Protein AF-0000000087414387 (afdb_homodimer)

Radius of gyration: 24.34 Å; Cα contacts (8 Å, |Δi|>4): 262; chains: 2; bounding box: 43×88×61 Å

Structure (mmCIF, N/CA/C/O backbone):
data_AF-0000000087414387-model_v1
#
loop_
_entity.id
_entity.type
_entity.pdbx_description
1 polymer 'Co-chaperone DjlA N-terminal domain-containing protein'
#
loop_
_atom_site.group_PDB
_atom_site.id
_atom_site.type_symbol
_atom_site.label_atom_id
_atom_site.label_alt_id
_atom_site.label_comp_id
_atom_site.label_asym_id
_atom_site.label_entity_id
_atom_site.label_seq_id
_atom_site.pdbx_PDB_ins_code
_atom_site.Cartn_x
_atom_site.Cartn_y
_atom_site.Cartn_z
_atom_site.occupancy
_atom_site.B_iso_or_equiv
_atom_site.auth_seq_id
_atom_site.auth_comp_id
_atom_site.auth_asym_id
_atom_site.auth_atom_id
_atom_site.pdbx_PDB_model_num
ATOM 1 N N . MET A 1 1 ? 9.375 21.469 35.656 1 28.53 1 MET A N 1
ATOM 2 C CA . MET A 1 1 ? 9.844 21.938 34.344 1 28.53 1 MET A CA 1
ATOM 3 C C . MET A 1 1 ? 9.18 21.156 33.219 1 28.53 1 MET A C 1
ATOM 5 O O . MET A 1 1 ? 9.242 19.938 33.188 1 28.53 1 MET A O 1
ATOM 9 N N . LYS A 1 2 ? 7.984 21.438 32.75 1 40.75 2 LYS A N 1
ATOM 10 C CA . LYS A 1 2 ? 7.191 20.766 31.719 1 40.75 2 LYS A CA 1
ATOM 11 C C . LYS A 1 2 ? 8.078 20.25 30.594 1 40.75 2 LYS A C 1
ATOM 13 O O . LYS A 1 2 ? 8.797 21.016 29.953 1 40.75 2 LYS A O 1
ATOM 18 N N . GLU A 1 3 ? 8.828 19.344 30.672 1 41.28 3 GLU A N 1
ATOM 19 C CA . GLU A 1 3 ? 9.844 18.875 29.734 1 41.28 3 GLU A CA 1
ATOM 20 C C . GLU A 1 3 ? 9.344 18.938 28.297 1 41.28 3 GLU A C 1
ATOM 22 O O . GLU A 1 3 ? 8.461 18.172 27.906 1 41.28 3 GLU A O 1
ATOM 27 N N . GLY A 1 4 ? 8.969 20.094 27.844 1 47.16 4 GLY A N 1
ATOM 28 C CA . GLY A 1 4 ? 8.523 20.469 26.516 1 47.16 4 GLY A CA 1
ATOM 29 C C . GLY A 1 4 ? 9.172 19.641 25.406 1 47.16 4 GLY A C 1
ATOM 30 O O . GLY A 1 4 ? 10.383 19.422 25.422 1 47.16 4 GLY A O 1
ATOM 31 N N . THR A 1 5 ? 8.641 18.484 25.109 1 57.38 5 THR A N 1
ATOM 32 C CA . THR A 1 5 ? 9.141 17.641 24.031 1 57.38 5 THR A CA 1
ATOM 33 C C . THR A 1 5 ? 9.594 18.484 22.844 1 57.38 5 THR A C 1
ATOM 35 O O . THR A 1 5 ? 8.797 19.203 22.25 1 57.38 5 THR A O 1
ATOM 38 N N . ASP A 1 6 ? 10.836 18.922 22.922 1 64.5 6 ASP A N 1
ATOM 39 C CA . ASP A 1 6 ? 11.469 19.734 21.906 1 64.5 6 ASP A CA 1
ATOM 40 C C . ASP A 1 6 ? 11.492 19.016 20.547 1 64.5 6 ASP A C 1
ATOM 42 O O . ASP A 1 6 ? 11.672 17.797 20.5 1 64.5 6 ASP A O 1
ATOM 46 N N . ALA A 1 7 ? 11.055 19.781 19.531 1 69.69 7 ALA A N 1
ATOM 47 C CA . ALA A 1 7 ? 10.977 19.297 18.141 1 69.69 7 ALA A CA 1
ATOM 48 C C . ALA A 1 7 ? 12.266 18.594 17.734 1 69.69 7 ALA A C 1
ATOM 50 O O . ALA A 1 7 ? 12.234 17.609 17 1 69.69 7 ALA A O 1
ATOM 51 N N . ALA A 1 8 ? 13.391 19.094 18.297 1 69.12 8 ALA A N 1
ATOM 52 C CA . ALA A 1 8 ? 14.688 18.516 17.938 1 69.12 8 ALA A CA 1
ATOM 53 C C . ALA A 1 8 ? 14.82 17.094 18.484 1 69.12 8 ALA A C 1
ATOM 55 O O . ALA A 1 8 ? 15.344 16.219 17.797 1 69.12 8 ALA A O 1
ATOM 56 N N . SER A 1 9 ? 14.305 16.938 19.672 1 72.25 9 SER A N 1
ATOM 57 C CA . SER A 1 9 ? 14.531 15.664 20.359 1 72.25 9 SER A CA 1
ATOM 58 C C . SER A 1 9 ? 13.453 14.648 20.016 1 72.25 9 SER A C 1
ATOM 60 O O . SER A 1 9 ? 13.664 13.438 20.125 1 72.25 9 SER A O 1
ATOM 62 N N . HIS A 1 10 ? 12.336 15.219 19.547 1 76.75 10 HIS A N 1
ATOM 63 C CA . HIS A 1 10 ? 11.242 14.289 19.312 1 76.75 10 HIS A CA 1
ATOM 64 C C . HIS A 1 10 ? 10.445 14.672 18.078 1 76.75 10 HIS A C 1
ATOM 66 O O . HIS A 1 10 ? 9.242 14.953 18.156 1 76.75 10 HIS A O 1
ATOM 72 N N . PRO A 1 11 ? 11.078 14.703 16.938 1 79.81 11 PRO A N 1
ATOM 73 C CA . PRO A 1 11 ? 10.375 15.094 15.711 1 79.81 11 PRO A CA 1
ATOM 74 C C . PRO A 1 11 ? 9.148 14.227 15.438 1 79.81 11 PRO A C 1
ATOM 76 O O . PRO A 1 11 ? 8.156 14.711 14.883 1 79.81 11 PRO A O 1
ATOM 79 N N . LYS A 1 12 ? 9.18 13.055 15.898 1 78.62 12 LYS A N 1
ATOM 80 C CA . LYS A 1 12 ? 8.062 12.141 15.68 1 78.62 12 LYS A CA 1
ATOM 81 C C . LYS A 1 12 ? 6.82 12.594 16.438 1 78.62 12 LYS A C 1
ATOM 83 O O . LYS A 1 12 ? 5.695 12.43 15.969 1 78.62 12 LYS A O 1
ATOM 88 N N . LEU A 1 13 ? 7.086 13.156 17.594 1 79.62 13 LEU A N 1
ATOM 89 C CA . LEU A 1 13 ? 5.965 13.664 18.375 1 79.62 13 LEU A CA 1
ATOM 90 C C . LEU A 1 13 ? 5.285 14.836 17.672 1 79.62 13 LEU A C 1
ATOM 92 O O . LEU A 1 13 ? 4.059 14.938 17.672 1 79.62 13 LEU A O 1
ATOM 96 N N . TYR A 1 14 ? 6.098 15.742 17.109 1 83.5 14 TYR A N 1
ATOM 97 C CA . TYR A 1 14 ? 5.547 16.875 16.375 1 83.5 14 TYR A CA 1
ATOM 98 C C . TYR A 1 14 ? 4.762 16.406 15.156 1 83.5 14 TYR A C 1
ATOM 100 O O . TYR A 1 14 ? 3.717 16.969 14.828 1 83.5 14 TYR A O 1
ATOM 108 N N . GLU A 1 15 ? 5.27 15.375 14.539 1 84.81 15 GLU A N 1
ATOM 109 C CA . GLU A 1 15 ? 4.543 14.812 13.406 1 84.81 15 GLU A CA 1
ATOM 110 C C . GLU A 1 15 ? 3.156 14.336 13.812 1 84.81 15 GLU A C 1
ATOM 112 O O . GLU A 1 15 ? 2.168 14.609 13.133 1 84.81 15 GLU A O 1
ATOM 117 N N . ILE A 1 16 ? 3.092 13.734 14.898 1 81.81 16 ILE A N 1
ATOM 118 C CA . ILE A 1 16 ? 1.827 13.195 15.391 1 81.81 16 ILE A CA 1
ATOM 119 C C . ILE A 1 16 ? 0.868 14.344 15.695 1 81.81 16 ILE A C 1
ATOM 121 O O . ILE A 1 16 ? -0.315 14.281 15.352 1 81.81 16 ILE A O 1
ATOM 125 N N . ARG A 1 17 ? 1.386 15.305 16.328 1 84.94 17 ARG A N 1
ATOM 126 C CA . ARG A 1 17 ? 0.562 16.453 16.656 1 84.94 17 ARG A CA 1
ATOM 127 C C . ARG A 1 17 ? -0.012 17.094 15.398 1 84.94 17 ARG A C 1
ATOM 129 O O . ARG A 1 17 ? -1.172 17.516 15.383 1 84.94 17 ARG A O 1
ATOM 136 N N . LEU A 1 18 ? 0.776 17.141 14.422 1 89.12 18 LEU A N 1
ATOM 137 C CA . LEU A 1 18 ? 0.324 17.734 13.172 1 89.12 18 LEU A CA 1
ATOM 138 C C . LEU A 1 18 ? -0.752 16.859 12.516 1 89.12 18 LEU A C 1
ATOM 140 O O . LEU A 1 18 ? -1.729 17.391 11.977 1 89.12 18 LEU A O 1
ATOM 144 N N . LEU A 1 19 ? -0.589 15.602 12.586 1 86.44 19 LEU A N 1
ATOM 145 C CA . LEU A 1 19 ? -1.604 14.695 12.055 1 86.44 19 LEU A CA 1
ATOM 146 C C . LEU A 1 19 ? -2.922 14.859 12.805 1 86.44 19 LEU A C 1
ATOM 148 O O . LEU A 1 19 ? -3.996 14.812 12.203 1 86.44 19 LEU A O 1
ATOM 152 N N . ILE A 1 20 ? -2.842 15.023 14.031 1 82.81 20 ILE A N 1
ATOM 153 C CA . ILE A 1 20 ? -4.031 15.219 14.852 1 82.81 20 ILE A CA 1
ATOM 154 C C . ILE A 1 20 ? -4.73 16.516 14.445 1 82.81 20 ILE A C 1
ATOM 156 O O . ILE A 1 20 ? -5.961 16.562 14.391 1 82.81 20 ILE A O 1
ATOM 160 N N . CYS A 1 21 ? -3.926 17.547 14.234 1 87.5 21 CYS A N 1
ATOM 161 C CA . CYS A 1 21 ? -4.496 18.812 13.766 1 87.5 21 CYS A CA 1
ATOM 162 C C . CYS A 1 21 ? -5.32 18.609 12.5 1 87.5 21 CYS A C 1
ATOM 164 O O . CYS A 1 21 ? -6.41 19.156 12.367 1 87.5 21 CYS A O 1
ATOM 166 N N . VAL A 1 22 ? -4.828 17.797 11.641 1 89.38 22 VAL A N 1
ATOM 167 C CA . VAL A 1 22 ? -5.527 17.531 10.391 1 89.38 22 VAL A CA 1
ATOM 168 C C . VAL A 1 22 ? -6.809 16.75 10.672 1 89.38 22 VAL A C 1
ATOM 170 O O . VAL A 1 22 ? -7.867 17.078 10.125 1 89.38 22 VAL A O 1
ATOM 173 N N . ALA A 1 23 ? -6.707 15.773 11.523 1 84.56 23 ALA A N 1
ATOM 174 C CA . ALA A 1 23 ? -7.84 14.906 11.828 1 84.56 23 ALA A CA 1
ATOM 175 C C . ALA A 1 23 ? -8.977 15.695 12.469 1 84.56 23 ALA A C 1
ATOM 177 O O . ALA A 1 23 ? -10.148 15.359 12.297 1 84.56 23 ALA A O 1
ATOM 178 N N . GLN A 1 24 ? -8.602 16.75 13.109 1 85.12 24 GLN A N 1
ATOM 179 C CA . GLN A 1 24 ? -9.594 17.516 13.852 1 85.12 24 GLN A CA 1
ATOM 180 C C . GLN A 1 24 ? -10.109 18.703 13.023 1 85.12 24 GLN A C 1
ATOM 182 O O . GLN A 1 24 ? -10.953 19.469 13.492 1 85.12 24 GLN A O 1
ATOM 187 N N . ALA A 1 25 ? -9.578 18.859 11.891 1 87.94 25 ALA A N 1
ATOM 188 C CA . ALA A 1 25 ? -9.844 20.062 11.102 1 87.94 25 ALA A CA 1
ATOM 189 C C . ALA A 1 25 ? -11.336 20.203 10.805 1 87.94 25 ALA A C 1
ATOM 191 O O . ALA A 1 25 ? -11.852 21.312 10.688 1 87.94 25 ALA A O 1
ATOM 192 N N . ASP A 1 26 ? -12.047 19.094 10.531 1 85.69 26 ASP A N 1
ATOM 193 C CA . ASP A 1 26 ? -13.461 19.156 10.18 1 85.69 26 ASP A CA 1
ATOM 194 C C . ASP A 1 26 ? -14.344 18.844 11.383 1 85.69 26 ASP A C 1
ATOM 196 O O . ASP A 1 26 ? -15.562 18.75 11.258 1 85.69 26 ASP A O 1
ATOM 200 N N . GLY A 1 27 ? -13.805 18.609 12.461 1 79 27 GLY A N 1
ATOM 201 C CA . GLY A 1 27 ? -14.617 18.375 13.648 1 79 27 GLY A CA 1
ATOM 202 C C . GLY A 1 27 ? -13.898 17.594 14.727 1 79 27 GLY A C 1
ATOM 203 O O . GLY A 1 27 ? -12.688 17.344 14.625 1 79 27 GLY A O 1
ATOM 204 N N . TYR A 1 28 ? -14.641 17.359 15.734 1 73.88 28 TYR A N 1
ATOM 205 C CA . TYR A 1 28 ? -14.109 16.719 16.922 1 73.88 28 TYR A CA 1
ATOM 206 C C . TYR A 1 28 ? -13.891 15.234 16.688 1 73.88 28 TYR A C 1
ATOM 208 O O . TYR A 1 28 ? -14.641 14.602 15.953 1 73.88 28 TYR A O 1
ATOM 216 N N . LEU A 1 29 ? -12.703 14.797 17.141 1 74.81 29 LEU A N 1
ATOM 217 C CA . LEU A 1 29 ? -12.398 13.367 17.141 1 74.81 29 LEU A CA 1
ATOM 218 C C . LEU A 1 29 ? -12.898 12.711 18.422 1 74.81 29 LEU A C 1
ATOM 220 O O . LEU A 1 29 ? -12.586 13.172 19.516 1 74.81 29 LEU A O 1
ATOM 224 N N . ASP A 1 30 ? -13.773 11.836 18.25 1 73.44 30 ASP A N 1
ATOM 225 C CA . ASP A 1 30 ? -14.141 11.078 19.438 1 73.44 30 ASP A CA 1
ATOM 226 C C . ASP A 1 30 ? -13.172 9.922 19.672 1 73.44 30 ASP A C 1
ATOM 228 O O . ASP A 1 30 ? -12.234 9.727 18.906 1 73.44 30 ASP A O 1
ATOM 232 N N . ASP A 1 31 ? -13.289 9.289 20.812 1 71.06 31 ASP A N 1
ATOM 233 C CA . ASP A 1 31 ? -12.375 8.234 21.219 1 71.06 31 ASP A CA 1
ATOM 234 C C . ASP A 1 31 ? -12.312 7.125 20.172 1 71.06 31 ASP A C 1
ATOM 236 O O . ASP A 1 31 ? -11.242 6.574 19.906 1 71.06 31 ASP A O 1
ATOM 240 N N . GLU A 1 32 ? -13.453 6.852 19.656 1 71.69 32 GLU A N 1
ATOM 241 C CA . GLU A 1 32 ? -13.516 5.789 18.672 1 71.69 32 GLU A CA 1
ATOM 242 C C . GLU A 1 32 ? -12.742 6.172 17.406 1 71.69 32 GLU A C 1
ATOM 244 O O . GLU A 1 32 ? -12.031 5.348 16.828 1 71.69 32 GLU A O 1
ATOM 249 N N . GLU A 1 33 ? -12.953 7.375 16.984 1 71.81 33 GLU A N 1
ATOM 250 C CA . GLU A 1 33 ? -12.25 7.867 15.797 1 71.81 33 GLU A CA 1
ATOM 251 C C . GLU A 1 33 ? -10.75 7.934 16.047 1 71.81 33 GLU A C 1
ATOM 253 O O . GLU A 1 33 ? -9.953 7.617 15.148 1 71.81 33 GLU A O 1
ATOM 258 N N . MET A 1 34 ? -10.438 8.297 17.281 1 70.5 34 MET A N 1
ATOM 259 C CA . MET A 1 34 ? -9.023 8.344 17.641 1 70.5 34 MET A CA 1
ATOM 260 C C . MET A 1 34 ? -8.383 6.961 17.5 1 70.5 34 MET A C 1
ATOM 262 O O . MET A 1 34 ? -7.273 6.836 16.984 1 70.5 34 MET A O 1
ATOM 266 N N . GLU A 1 35 ? -9.078 6.047 18 1 70.69 35 GLU A N 1
ATOM 267 C CA . GLU A 1 35 ? -8.578 4.68 17.906 1 70.69 35 GLU A CA 1
ATOM 268 C C . GLU A 1 35 ? -8.406 4.246 16.453 1 70.69 35 GLU A C 1
ATOM 270 O O . GLU A 1 35 ? -7.438 3.561 16.109 1 70.69 35 GLU A O 1
ATOM 275 N N . ARG A 1 36 ? -9.367 4.652 15.703 1 70.44 36 ARG A N 1
ATOM 276 C CA . ARG A 1 36 ? -9.305 4.336 14.281 1 70.44 36 ARG A CA 1
ATOM 277 C C . ARG A 1 36 ? -8.078 4.973 13.633 1 70.44 36 ARG A C 1
ATOM 279 O O . ARG A 1 36 ? -7.395 4.336 12.836 1 70.44 36 ARG A O 1
ATOM 286 N N . ILE A 1 37 ? -7.902 6.156 13.891 1 67.38 37 ILE A N 1
ATOM 287 C CA . ILE A 1 37 ? -6.762 6.887 13.352 1 67.38 37 ILE A CA 1
ATOM 288 C C . ILE A 1 37 ? -5.461 6.223 13.797 1 67.38 37 ILE A C 1
ATOM 290 O O . ILE A 1 37 ? -4.543 6.043 13 1 67.38 37 ILE A O 1
ATOM 294 N N . PHE A 1 38 ? -5.48 5.848 15.047 1 66.81 38 PHE A N 1
ATOM 295 C CA . PHE A 1 38 ? -4.281 5.203 15.57 1 66.81 38 PHE A CA 1
ATOM 296 C C . PHE A 1 38 ? -4.016 3.885 14.859 1 66.81 38 PHE A C 1
ATOM 298 O O . PHE A 1 38 ? -2.867 3.547 14.57 1 66.81 38 PHE A O 1
ATOM 305 N N . ARG A 1 39 ? -5.055 3.223 14.578 1 65.75 39 ARG A N 1
ATOM 306 C CA . ARG A 1 39 ? -4.93 1.935 13.906 1 65.75 39 ARG A CA 1
ATOM 307 C C . ARG A 1 39 ? -4.477 2.115 12.461 1 65.75 39 ARG A C 1
ATOM 309 O O . ARG A 1 39 ? -3.711 1.302 11.938 1 65.75 39 ARG A O 1
ATOM 316 N N . GLN A 1 40 ? -5.152 2.955 11.906 1 60.16 40 GLN A N 1
ATOM 317 C CA . GLN A 1 40 ? -4.941 3.152 10.477 1 60.16 40 GLN A CA 1
ATOM 318 C C . GLN A 1 40 ? -3.561 3.746 10.203 1 60.16 40 GLN A C 1
ATOM 320 O O . GLN A 1 40 ? -2.963 3.486 9.156 1 60.16 40 GLN A O 1
ATOM 325 N N . VAL A 1 41 ? -3.346 4.672 10.938 1 55.34 41 VAL A N 1
ATOM 326 C CA . VAL A 1 41 ? -2.002 5.215 10.766 1 55.34 41 VAL A CA 1
ATOM 327 C C . VAL A 1 41 ? -0.966 4.145 11.094 1 55.34 41 VAL A C 1
ATOM 329 O O . VAL A 1 41 ? -0.822 3.746 12.258 1 55.34 41 VAL A O 1
ATOM 332 N N . ASN A 1 42 ? -1.221 2.963 10.664 1 52.62 42 ASN A N 1
ATOM 333 C CA . ASN A 1 42 ? -0.09 2.064 10.875 1 52.62 42 ASN A CA 1
ATOM 334 C C . ASN A 1 42 ? 1.197 2.836 11.141 1 52.62 42 ASN A C 1
ATOM 336 O O . ASN A 1 42 ? 2.236 2.549 10.547 1 52.62 42 ASN A O 1
ATOM 340 N N . LEU A 1 43 ? 1.125 3.963 11.469 1 47.28 43 LEU A N 1
ATOM 341 C CA . LEU A 1 43 ? 2.357 4.656 11.82 1 47.28 43 LEU A CA 1
ATOM 342 C C . LEU A 1 43 ? 3.178 3.836 12.812 1 47.28 43 LEU A C 1
ATOM 344 O O . LEU A 1 43 ? 2.656 3.389 13.836 1 47.28 43 LEU A O 1
ATOM 348 N N . ASP A 1 44 ? 3.881 2.945 12.227 1 45.28 44 ASP A N 1
ATOM 349 C CA . ASP A 1 44 ? 4.766 2.129 13.055 1 45.28 44 ASP A CA 1
ATOM 350 C C . ASP A 1 44 ? 4.672 2.531 14.523 1 45.28 44 ASP A C 1
ATOM 352 O O . ASP A 1 44 ? 4.77 1.682 15.406 1 45.28 44 ASP A O 1
ATOM 356 N N . ILE A 1 45 ? 5.133 3.756 14.891 1 42.38 45 ILE A N 1
ATOM 357 C CA . ILE A 1 45 ? 5.711 3.99 16.203 1 42.38 45 ILE A CA 1
ATOM 358 C C . ILE A 1 45 ? 4.664 4.613 17.125 1 42.38 45 ILE A C 1
ATOM 360 O O . ILE A 1 45 ? 4.672 5.824 17.359 1 42.38 45 ILE A O 1
ATOM 364 N N . PHE A 1 46 ? 3.256 4.52 16.797 1 50.66 46 PHE A N 1
ATOM 365 C CA . PHE A 1 46 ? 2.688 5.211 17.938 1 50.66 46 PHE A CA 1
ATOM 366 C C . PHE A 1 46 ? 2.779 4.348 19.188 1 50.66 46 PHE A C 1
ATOM 368 O O . PHE A 1 46 ? 2.189 3.266 19.25 1 50.66 46 PHE A O 1
ATOM 375 N N . THR A 1 47 ? 3.732 4.551 19.828 1 57.59 47 THR A N 1
ATOM 376 C CA . THR A 1 47 ? 3.926 4.02 21.172 1 57.59 47 THR A CA 1
ATOM 377 C C . THR A 1 47 ? 2.904 4.613 22.141 1 57.59 47 THR A C 1
ATOM 379 O O . THR A 1 47 ? 2.146 5.512 21.781 1 57.59 47 THR A O 1
ATOM 382 N N . VAL A 1 48 ? 2.701 3.965 23.266 1 59.88 48 VAL A N 1
ATOM 383 C CA . VAL A 1 48 ? 1.92 4.441 24.406 1 59.88 48 VAL A CA 1
ATOM 384 C C . VAL A 1 48 ? 2.129 5.941 24.578 1 59.88 48 VAL A C 1
ATOM 386 O O . VAL A 1 48 ? 1.179 6.68 24.844 1 59.88 48 VAL A O 1
ATOM 389 N N . ARG A 1 49 ? 3.264 6.332 24.422 1 62.12 49 ARG A N 1
ATOM 390 C CA . ARG A 1 49 ? 3.602 7.742 24.594 1 62.12 49 ARG A CA 1
ATOM 391 C C . ARG A 1 49 ? 2.875 8.617 23.578 1 62.12 49 ARG A C 1
ATOM 393 O O . ARG A 1 49 ? 2.408 9.703 23.922 1 62.12 49 ARG A O 1
ATOM 400 N N . GLU A 1 50 ? 2.57 8.07 22.469 1 63.47 50 GLU A N 1
ATOM 401 C CA . GLU A 1 50 ? 1.945 8.867 21.422 1 63.47 50 GLU A CA 1
ATOM 402 C C . GLU A 1 50 ? 0.457 9.07 21.703 1 63.47 50 GLU A C 1
ATOM 404 O O . GLU A 1 50 ? -0.09 10.141 21.422 1 63.47 50 GLU A O 1
ATOM 409 N N . ARG A 1 51 ? 0.031 8.047 22.359 1 66 51 ARG A N 1
ATOM 410 C CA . ARG A 1 51 ? -1.369 8.164 22.75 1 66 51 ARG A CA 1
ATOM 411 C C . ARG A 1 51 ? -1.558 9.258 23.797 1 66 51 ARG A C 1
ATOM 413 O O . ARG A 1 51 ? -2.541 10 23.75 1 66 51 ARG A O 1
ATOM 420 N N . GLN A 1 52 ? -0.686 9.281 24.766 1 69.62 52 GLN A N 1
ATOM 421 C CA . GLN A 1 52 ? -0.764 10.289 25.812 1 69.62 52 GLN A CA 1
ATOM 422 C C . GLN A 1 52 ? -0.638 11.695 25.219 1 69.62 52 GLN A C 1
ATOM 424 O O . GLN A 1 52 ? -1.322 12.617 25.672 1 69.62 52 GLN A O 1
ATOM 429 N N . VAL A 1 53 ? 0.196 11.812 24.328 1 67.62 53 VAL A N 1
ATOM 430 C CA . VAL A 1 53 ? 0.414 13.102 23.688 1 67.62 53 VAL A CA 1
ATOM 431 C C . VAL A 1 53 ? -0.867 13.562 23 1 67.62 53 VAL A C 1
ATOM 433 O O . VAL A 1 53 ? -1.24 14.734 23.078 1 67.62 53 VAL A O 1
ATOM 436 N N . PHE A 1 54 ? -1.489 12.633 22.516 1 66.94 54 PHE A N 1
ATOM 437 C CA . PHE A 1 54 ? -2.744 12.922 21.828 1 66.94 54 PHE A CA 1
ATOM 438 C C . PHE A 1 54 ? -3.77 13.5 22.797 1 66.94 54 PHE A C 1
ATOM 440 O O . PHE A 1 54 ? -4.414 14.508 22.5 1 66.94 54 PHE A O 1
ATOM 447 N N . HIS A 1 55 ? -3.871 12.781 23.859 1 68.5 55 HIS A N 1
ATOM 448 C CA . HIS A 1 55 ? -4.855 13.227 24.844 1 68.5 55 HIS A CA 1
ATOM 449 C C . HIS A 1 55 ? -4.535 14.625 25.344 1 68.5 55 HIS A C 1
ATOM 451 O O . HIS A 1 55 ? -5.438 15.453 25.5 1 68.5 55 HIS A O 1
ATOM 457 N N . ASP A 1 56 ? -3.283 14.875 25.562 1 70.75 56 ASP A N 1
ATOM 458 C CA . ASP A 1 56 ? -2.859 16.188 26.047 1 70.75 56 ASP A CA 1
ATOM 459 C C . ASP A 1 56 ? -3.143 17.266 25 1 70.75 56 ASP A C 1
ATOM 461 O O . ASP A 1 56 ? -3.572 18.375 25.359 1 70.75 56 ASP A O 1
ATOM 465 N N . ASP A 1 57 ? -2.984 16.922 23.75 1 70.56 57 ASP A N 1
ATOM 466 C CA . ASP A 1 57 ? -3.131 17.906 22.688 1 70.56 57 ASP A CA 1
ATOM 467 C C . ASP A 1 57 ? -4.602 18.188 22.406 1 70.56 57 ASP A C 1
ATOM 469 O O . ASP A 1 57 ? -4.957 19.297 22 1 70.56 57 ASP A O 1
ATOM 473 N N . LEU A 1 58 ? -5.398 17.203 22.578 1 66.19 58 LEU A N 1
ATOM 474 C CA . LEU A 1 58 ? -6.832 17.406 22.422 1 66.19 58 LEU A CA 1
ATOM 475 C C . LEU A 1 58 ? -7.344 18.453 23.422 1 66.19 58 LEU A C 1
ATOM 477 O O . LEU A 1 58 ? -8.234 19.234 23.094 1 66.19 58 LEU A O 1
ATOM 481 N N . GLU A 1 59 ? -6.762 18.391 24.547 1 67.44 59 GLU A N 1
ATOM 482 C CA . GLU A 1 59 ? -7.184 19.312 25.594 1 67.44 59 GLU A CA 1
ATOM 483 C C . GLU A 1 59 ? -6.551 20.688 25.406 1 67.44 59 GLU A C 1
ATOM 485 O O . GLU A 1 59 ? -7.09 21.688 25.875 1 67.44 59 GLU A O 1
ATOM 490 N N . ASN A 1 60 ? -5.41 20.672 24.781 1 71.69 60 ASN A N 1
ATOM 491 C CA . ASN A 1 60 ? -4.68 21.906 24.531 1 71.69 60 ASN A CA 1
ATOM 492 C C . ASN A 1 60 ? -4.309 22.047 23.047 1 71.69 60 ASN A C 1
ATOM 494 O O . ASN A 1 60 ? -3.172 21.781 22.656 1 71.69 60 ASN A O 1
ATOM 498 N N . PRO A 1 61 ? -5.281 22.469 22.344 1 68.12 61 PRO A N 1
ATOM 499 C CA . PRO A 1 61 ? -5.023 22.547 20.906 1 68.12 61 PRO A CA 1
ATOM 500 C C . PRO A 1 61 ? -3.826 23.438 20.562 1 68.12 61 PRO A C 1
ATOM 502 O O . PRO A 1 61 ? -3.621 24.469 21.203 1 68.12 61 PRO A O 1
ATOM 505 N N . LYS A 1 62 ? -2.943 22.906 19.812 1 78.62 62 LYS A N 1
ATOM 506 C CA . LYS A 1 62 ? -1.803 23.688 19.344 1 78.62 62 LYS A CA 1
ATOM 507 C C . LYS A 1 62 ? -2.076 24.281 17.953 1 78.62 62 LYS A C 1
ATOM 509 O O . LYS A 1 62 ? -2.961 23.797 17.234 1 78.62 62 LYS A O 1
ATOM 514 N N . ASN A 1 63 ? -1.418 25.406 17.781 1 90.31 63 ASN A N 1
ATOM 515 C CA . ASN A 1 63 ? -1.489 26.016 16.453 1 90.31 63 ASN A CA 1
ATOM 516 C C . ASN A 1 63 ? -0.693 25.203 15.43 1 90.31 63 ASN A C 1
ATOM 518 O O . ASN A 1 63 ? 0.522 25.047 15.57 1 90.31 63 ASN A O 1
ATOM 522 N N . PRO A 1 64 ? -1.364 24.625 14.461 1 94.31 64 PRO A N 1
ATOM 523 C CA . PRO A 1 64 ? -0.694 23.734 13.508 1 94.31 64 PRO A CA 1
ATOM 524 C C . PRO A 1 64 ? 0.458 24.422 12.773 1 94.31 64 PRO A C 1
ATOM 526 O O . PRO A 1 64 ? 1.481 23.781 12.5 1 94.31 64 PRO A O 1
ATOM 529 N N . GLU A 1 65 ? 0.322 25.719 12.477 1 96.25 65 GLU A N 1
ATOM 530 C CA . GLU A 1 65 ? 1.389 26.438 11.781 1 96.25 65 GLU A CA 1
ATOM 531 C C . GLU A 1 65 ? 2.635 26.547 12.656 1 96.25 65 GLU A C 1
ATOM 533 O O . GLU A 1 65 ? 3.754 26.359 12.18 1 96.25 65 GLU A O 1
ATOM 538 N N . ASP A 1 66 ? 2.357 26.891 13.906 1 94 66 ASP A N 1
ATOM 539 C CA . ASP A 1 66 ? 3.477 27.016 14.836 1 94 66 ASP A CA 1
ATOM 540 C C . ASP A 1 66 ? 4.195 25.672 15.008 1 94 66 ASP A C 1
ATOM 542 O O . ASP A 1 66 ? 5.426 25.625 15 1 94 66 ASP A O 1
ATOM 546 N N . LEU A 1 67 ? 3.404 24.656 15.164 1 92.38 67 LEU A N 1
ATOM 547 C CA . LEU A 1 67 ? 3.967 23.312 15.297 1 92.38 67 LEU A CA 1
ATOM 548 C C . LEU A 1 67 ? 4.82 22.969 14.078 1 92.38 67 LEU A C 1
ATOM 550 O O . LEU A 1 67 ? 5.934 22.469 14.227 1 92.38 67 LEU A O 1
ATOM 554 N N . ALA A 1 68 ? 4.324 23.219 12.906 1 96.25 68 ALA A N 1
ATOM 555 C CA . ALA A 1 68 ? 5.016 22.906 11.656 1 96.25 68 ALA A CA 1
ATOM 556 C C . ALA A 1 68 ? 6.312 23.703 11.539 1 96.25 68 ALA A C 1
ATOM 558 O O . ALA A 1 68 ? 7.352 23.141 11.156 1 96.25 68 ALA A O 1
ATOM 559 N N . ARG A 1 69 ? 6.27 25 11.906 1 95.12 69 ARG A N 1
ATOM 560 C CA . ARG A 1 69 ? 7.453 25.844 11.828 1 95.12 69 ARG A CA 1
ATOM 561 C C . ARG A 1 69 ? 8.531 25.375 12.797 1 95.12 69 ARG A C 1
ATOM 563 O O . ARG A 1 69 ? 9.727 25.438 12.484 1 95.12 69 ARG A O 1
ATOM 570 N N . GLU A 1 70 ? 8.094 24.906 13.93 1 92.31 70 GLU A N 1
ATOM 571 C CA . GLU A 1 70 ? 9.023 24.469 14.961 1 92.31 70 GLU A CA 1
ATOM 572 C C . GLU A 1 70 ? 9.75 23.188 14.531 1 92.31 70 GLU A C 1
ATOM 574 O O . GLU A 1 70 ? 10.945 23.031 14.789 1 92.31 70 GLU A O 1
ATOM 579 N N . VAL A 1 71 ? 9.07 22.312 13.844 1 93.81 71 VAL A N 1
ATOM 580 C CA . VAL A 1 71 ? 9.664 21.016 13.531 1 93.81 71 VAL A CA 1
ATOM 581 C C . VAL A 1 71 ? 10.367 21.094 12.172 1 93.81 71 VAL A C 1
ATOM 583 O O . VAL A 1 71 ? 11.234 20.266 11.875 1 93.81 71 VAL A O 1
ATOM 586 N N . SER A 1 72 ? 10 22.047 11.375 1 95.12 72 SER A N 1
ATOM 587 C CA . SER A 1 72 ? 10.453 22.156 9.992 1 95.12 72 SER A CA 1
ATOM 588 C C . SER A 1 72 ? 11.969 22.078 9.891 1 95.12 72 SER A C 1
ATOM 590 O O . SER A 1 72 ? 12.5 21.344 9.062 1 95.12 72 SER A O 1
ATOM 592 N N . PRO A 1 73 ? 12.758 22.781 10.812 1 94.56 73 PRO A N 1
ATOM 593 C CA . PRO A 1 73 ? 14.219 22.781 10.672 1 94.56 73 PRO A CA 1
ATOM 594 C C . PRO A 1 73 ? 14.828 21.406 10.93 1 94.56 73 PRO A C 1
ATOM 596 O O . PRO A 1 73 ? 15.984 21.156 10.562 1 94.56 73 PRO A O 1
ATOM 599 N N . TYR A 1 74 ? 14.094 20.578 11.484 1 93.12 74 TYR A N 1
ATOM 600 C CA . TYR A 1 74 ? 14.633 19.281 11.875 1 93.12 74 TYR A CA 1
ATOM 601 C C . TYR A 1 74 ? 14.211 18.188 10.891 1 93.12 74 TYR A C 1
ATOM 603 O O . TYR A 1 74 ? 14.547 17.016 11.07 1 93.12 74 TYR A O 1
ATOM 611 N N . LEU A 1 75 ? 13.484 18.516 9.852 1 92.75 75 LEU A N 1
ATOM 612 C CA . LEU A 1 75 ? 13.039 17.594 8.82 1 92.75 75 LEU A CA 1
ATOM 613 C C . LEU A 1 75 ? 13.711 17.891 7.488 1 92.75 75 LEU A C 1
ATOM 615 O O . LEU A 1 75 ? 13.797 19.062 7.086 1 92.75 75 LEU A O 1
ATOM 619 N N . SER A 1 76 ? 14.195 16.859 6.883 1 92.75 76 SER A N 1
ATOM 620 C CA . SER A 1 76 ? 14.656 17 5.508 1 92.75 76 SER A CA 1
ATOM 621 C C . SER A 1 76 ? 13.492 17.234 4.551 1 92.75 76 SER A C 1
ATOM 623 O O . SER A 1 76 ? 12.336 17.047 4.922 1 92.75 76 SER A O 1
ATOM 625 N N . GLU A 1 77 ? 13.789 17.688 3.377 1 92.88 77 GLU A N 1
ATOM 626 C CA . GLU A 1 77 ? 12.742 17.953 2.395 1 92.88 77 GLU A CA 1
ATOM 627 C C . GLU A 1 77 ? 11.93 16.703 2.104 1 92.88 77 GLU A C 1
ATOM 629 O O . GLU A 1 77 ? 10.695 16.719 2.133 1 92.88 77 GLU A O 1
ATOM 634 N N . PRO A 1 78 ? 12.586 15.547 1.927 1 93.56 78 PRO A N 1
ATOM 635 C CA . PRO A 1 78 ? 11.797 14.32 1.723 1 93.56 78 PRO A CA 1
ATOM 636 C C . PRO A 1 78 ? 10.906 13.992 2.916 1 93.56 78 PRO A C 1
ATOM 638 O O . PRO A 1 78 ? 9.781 13.523 2.738 1 93.56 78 PRO A O 1
ATOM 641 N N . GLU A 1 79 ? 11.398 14.266 4.043 1 92.88 79 GLU A N 1
ATOM 642 C CA . GLU A 1 79 ? 10.617 13.984 5.242 1 92.88 79 GLU A CA 1
ATOM 643 C C . GLU A 1 79 ? 9.383 14.883 5.328 1 92.88 79 GLU A C 1
ATOM 645 O O . GLU A 1 79 ? 8.32 14.445 5.773 1 92.88 79 GLU A O 1
ATOM 650 N N . LYS A 1 80 ? 9.57 16.109 4.973 1 95.31 80 LYS A N 1
ATOM 651 C CA . LYS A 1 80 ? 8.445 17.031 4.934 1 95.31 80 LYS A CA 1
ATOM 652 C C . LYS A 1 80 ? 7.371 16.562 3.957 1 95.31 80 LYS A C 1
ATOM 654 O O . LYS A 1 80 ? 6.18 16.578 4.273 1 95.31 80 LYS A O 1
ATOM 659 N N . MET A 1 81 ? 7.801 16.109 2.83 1 95.88 81 MET A N 1
ATOM 660 C CA . MET A 1 81 ? 6.863 15.625 1.822 1 95.88 81 MET A CA 1
ATOM 661 C C . MET A 1 81 ? 6.16 14.359 2.297 1 95.88 81 MET A C 1
ATOM 663 O O . MET A 1 81 ? 4.965 14.188 2.062 1 95.88 81 MET A O 1
ATOM 667 N N . MET A 1 82 ? 6.887 13.531 2.938 1 93.88 82 MET A N 1
ATOM 668 C CA . MET A 1 82 ? 6.309 12.305 3.488 1 93.88 82 MET A CA 1
ATOM 669 C C . MET A 1 82 ? 5.246 12.633 4.535 1 93.88 82 MET A C 1
ATOM 671 O O . MET A 1 82 ? 4.215 11.961 4.602 1 93.88 82 MET A O 1
ATOM 675 N N . LEU A 1 83 ? 5.539 13.555 5.336 1 92.88 83 LEU A N 1
ATOM 676 C CA . LEU A 1 83 ? 4.574 13.977 6.348 1 92.88 83 LEU A CA 1
ATOM 677 C C . LEU A 1 83 ? 3.291 14.484 5.695 1 92.88 83 LEU A C 1
ATOM 679 O O . LEU A 1 83 ? 2.191 14.117 6.121 1 92.88 83 LEU A O 1
ATOM 683 N N . VAL A 1 84 ? 3.412 15.281 4.664 1 96 84 VAL A N 1
ATOM 684 C CA . VAL A 1 84 ? 2.252 15.789 3.938 1 96 84 VAL A CA 1
ATOM 685 C C . VAL A 1 84 ? 1.48 14.625 3.318 1 96 84 VAL A C 1
ATOM 687 O O . VAL A 1 84 ? 0.249 14.594 3.363 1 96 84 VAL A O 1
ATOM 690 N N . ARG A 1 85 ? 2.18 13.711 2.758 1 95.44 85 ARG A N 1
ATOM 691 C CA . ARG A 1 85 ? 1.551 12.508 2.217 1 95.44 85 ARG A CA 1
ATOM 692 C C . ARG A 1 85 ? 0.725 11.797 3.281 1 95.44 85 ARG A C 1
ATOM 694 O O . ARG A 1 85 ? -0.415 11.398 3.027 1 95.44 85 ARG A O 1
ATOM 701 N N . LYS A 1 86 ? 1.315 11.617 4.41 1 91 86 LYS A N 1
ATOM 702 C CA . LYS A 1 86 ? 0.625 10.961 5.516 1 91 86 LYS A CA 1
ATOM 703 C C . LYS A 1 86 ? -0.644 11.719 5.898 1 91 86 LYS A C 1
ATOM 705 O O . LYS A 1 86 ? -1.664 11.109 6.219 1 91 86 LYS A O 1
ATOM 710 N N . MET A 1 87 ? -0.539 12.938 5.91 1 92.38 87 MET A N 1
ATOM 711 C CA . MET A 1 87 ? -1.688 13.766 6.277 1 92.38 87 MET A CA 1
ATOM 712 C C . MET A 1 87 ? -2.834 13.562 5.289 1 92.38 87 MET A C 1
ATOM 714 O O . MET A 1 87 ? -3.986 13.398 5.691 1 92.38 87 MET A O 1
ATOM 718 N N . PHE A 1 88 ? -2.512 13.586 4.035 1 93.69 88 PHE A N 1
ATOM 719 C CA . PHE A 1 88 ? -3.551 13.352 3.037 1 93.69 88 PHE A CA 1
ATOM 720 C C . PHE A 1 88 ? -4.137 11.953 3.178 1 93.69 88 PHE A C 1
ATOM 722 O O . PHE A 1 88 ? -5.344 11.766 3.041 1 93.69 88 PHE A O 1
ATOM 729 N N . LYS A 1 89 ? -3.246 11.023 3.371 1 90.88 89 LYS A N 1
ATOM 730 C CA . LYS A 1 89 ? -3.732 9.656 3.559 1 90.88 89 LYS A CA 1
ATOM 731 C C . LYS A 1 89 ? -4.707 9.578 4.734 1 90.88 89 LYS A C 1
ATOM 733 O O . LYS A 1 89 ? -5.746 8.922 4.641 1 90.88 89 LYS A O 1
ATOM 738 N N . LEU A 1 90 ? -4.383 10.203 5.766 1 86.31 90 LEU A N 1
ATOM 739 C CA . LEU A 1 90 ? -5.227 10.242 6.957 1 86.31 90 LEU A CA 1
ATOM 740 C C . LEU A 1 90 ? -6.578 10.875 6.645 1 86.31 90 LEU A C 1
ATOM 742 O O . LEU A 1 90 ? -7.617 10.375 7.086 1 86.31 90 LEU A O 1
ATOM 746 N N . ALA A 1 91 ? -6.547 11.93 5.949 1 86.81 91 ALA A N 1
ATOM 747 C CA . ALA A 1 91 ? -7.75 12.711 5.656 1 86.81 91 ALA A CA 1
ATOM 748 C C . ALA A 1 91 ? -8.68 11.945 4.719 1 86.81 91 ALA A C 1
ATOM 750 O O . ALA A 1 91 ? -9.859 12.281 4.605 1 86.81 91 ALA A O 1
ATOM 751 N N . THR A 1 92 ? -8.133 10.984 4.059 1 85.06 92 THR A N 1
ATOM 752 C CA . THR A 1 92 ? -8.93 10.258 3.068 1 85.06 92 THR A CA 1
ATOM 753 C C . THR A 1 92 ? -9.328 8.883 3.594 1 85.06 92 THR A C 1
ATOM 755 O O . THR A 1 92 ? -9.969 8.109 2.885 1 85.06 92 THR A O 1
ATOM 758 N N . LEU A 1 93 ? -8.883 8.602 4.746 1 73.06 93 LEU A N 1
ATOM 759 C CA . LEU A 1 93 ? -9.188 7.312 5.355 1 73.06 93 LEU A CA 1
ATOM 760 C C . LEU A 1 93 ? -10.68 7.156 5.59 1 73.06 93 LEU A C 1
ATOM 762 O O . LEU A 1 93 ? -11.289 7.949 6.312 1 73.06 93 LEU A O 1
ATOM 766 N N . ASP A 1 94 ? -11.32 6.199 4.988 1 67.06 94 ASP A N 1
ATOM 767 C CA . ASP A 1 94 ? -12.672 5.68 5.211 1 67.06 94 ASP A CA 1
ATOM 768 C C . ASP A 1 94 ? -13.727 6.715 4.836 1 67.06 94 ASP A C 1
ATOM 770 O O . ASP A 1 94 ? -14.883 6.602 5.238 1 67.06 94 ASP A O 1
ATOM 774 N N . LYS A 1 95 ? -13.289 7.852 4.332 1 72.25 95 LYS A N 1
ATOM 775 C CA . LYS A 1 95 ? -14.273 8.867 3.967 1 72.25 95 LYS A CA 1
ATOM 776 C C . LYS A 1 95 ? -13.75 9.766 2.85 1 72.25 95 LYS A C 1
ATOM 778 O O . LYS A 1 95 ? -12.586 9.656 2.451 1 72.25 95 LYS A O 1
ATOM 783 N N . GLU A 1 96 ? -14.703 10.5 2.34 1 83.94 96 GLU A N 1
ATOM 784 C CA . GLU A 1 96 ? -14.312 11.578 1.434 1 83.94 96 GLU A CA 1
ATOM 785 C C . GLU A 1 96 ? -13.594 12.695 2.182 1 83.94 96 GLU A C 1
ATOM 787 O O . GLU A 1 96 ? -14.008 13.086 3.273 1 83.94 96 GLU A O 1
ATOM 792 N N . ILE A 1 97 ? -12.57 13.109 1.696 1 87.94 97 ILE A N 1
ATOM 793 C CA . ILE A 1 97 ? -11.773 14.148 2.332 1 87.94 97 ILE A CA 1
ATOM 794 C C . ILE A 1 97 ? -12.578 15.453 2.389 1 87.94 97 ILE A C 1
ATOM 796 O O . ILE A 1 97 ? -13.188 15.852 1.396 1 87.94 97 ILE A O 1
ATOM 800 N N . ALA A 1 98 ? -12.617 16.047 3.604 1 90.88 98 ALA A N 1
ATOM 801 C CA . ALA A 1 98 ? -13.312 17.328 3.797 1 90.88 98 ALA A CA 1
ATOM 802 C C . ALA A 1 98 ? -12.438 18.5 3.357 1 90.88 98 ALA A C 1
ATOM 804 O O . ALA A 1 98 ? -11.211 18.438 3.463 1 90.88 98 ALA A O 1
ATOM 805 N N . GLN A 1 99 ? -13.094 19.516 2.906 1 94.06 99 GLN A N 1
ATOM 806 C CA . GLN A 1 99 ? -12.375 20.719 2.465 1 94.06 99 GLN A CA 1
ATOM 807 C C . GLN A 1 99 ? -11.531 21.297 3.596 1 94.06 99 GLN A C 1
ATOM 809 O O . GLN A 1 99 ? -10.438 21.812 3.361 1 94.06 99 GLN A O 1
ATOM 814 N N . GLU A 1 100 ? -12.055 21.234 4.809 1 93.94 100 GLU A N 1
ATOM 815 C CA . GLU A 1 100 ? -11.328 21.75 5.965 1 93.94 100 GLU A CA 1
ATOM 816 C C . GLU A 1 100 ? -10.016 21.016 6.176 1 93.94 100 GLU A C 1
ATOM 818 O O . GLU A 1 100 ? -9.008 21.609 6.562 1 93.94 100 GLU A O 1
ATOM 823 N N . GLU A 1 101 ? -10.062 19.688 5.91 1 93.5 101 GLU A N 1
ATOM 824 C CA . GLU A 1 101 ? -8.859 18.875 6.059 1 93.5 101 GLU A CA 1
ATOM 825 C C . GLU A 1 101 ? -7.828 19.219 4.988 1 93.5 101 GLU A C 1
ATOM 827 O O . GLU A 1 101 ? -6.641 19.359 5.285 1 93.5 101 GLU A O 1
ATOM 832 N N . VAL A 1 102 ? -8.305 19.422 3.822 1 96.06 102 VAL A N 1
ATOM 833 C CA . VAL A 1 102 ? -7.43 19.812 2.721 1 96.06 102 VAL A CA 1
ATOM 834 C C . VAL A 1 102 ? -6.75 21.141 3.039 1 96.06 102 VAL A C 1
ATOM 836 O O . VAL A 1 102 ? -5.527 21.266 2.92 1 96.06 102 VAL A O 1
ATOM 839 N N . THR A 1 103 ? -7.508 22.078 3.488 1 96.75 103 THR A N 1
ATOM 840 C CA . THR A 1 103 ? -6.996 23.391 3.838 1 96.75 103 THR A CA 1
ATOM 841 C C . THR A 1 103 ? -5.938 23.297 4.934 1 96.75 103 THR A C 1
ATOM 843 O O . THR A 1 103 ? -4.898 23.953 4.867 1 96.75 103 THR A O 1
ATOM 846 N N . MET A 1 104 ? -6.23 22.422 5.875 1 96.19 104 MET A N 1
ATOM 847 C CA . MET A 1 104 ? -5.301 22.219 6.98 1 96.19 104 MET A CA 1
ATOM 848 C C . MET A 1 104 ? -3.979 21.656 6.48 1 96.19 104 MET A C 1
ATOM 850 O O . MET A 1 104 ? -2.906 22.094 6.898 1 96.19 104 MET A O 1
ATOM 854 N N . VAL A 1 105 ? -4.027 20.734 5.586 1 97.19 105 VAL A N 1
ATOM 855 C CA . VAL A 1 105 ? -2.816 20.109 5.055 1 97.19 105 VAL A CA 1
ATOM 856 C C . VAL A 1 105 ? -1.994 21.156 4.297 1 97.19 105 VAL A C 1
ATOM 858 O O . VAL A 1 105 ? -0.773 21.219 4.457 1 97.19 105 VAL A O 1
ATOM 861 N N . TYR A 1 106 ? -2.635 22 3.531 1 98.19 106 TYR A N 1
ATOM 862 C CA . TYR A 1 106 ? -1.928 23.031 2.793 1 98.19 106 TYR A CA 1
ATOM 863 C C . TYR A 1 106 ? -1.285 24.031 3.744 1 98.19 106 TYR A C 1
ATOM 865 O O . TYR A 1 106 ? -0.147 24.469 3.533 1 98.19 106 TYR A O 1
ATOM 873 N N . LEU A 1 107 ? -1.992 24.391 4.805 1 98 107 LEU A N 1
ATOM 874 C CA . LEU A 1 107 ? -1.476 25.312 5.812 1 98 107 LEU A CA 1
ATOM 875 C C . LEU A 1 107 ? -0.202 24.75 6.445 1 98 107 LEU A C 1
ATOM 877 O O . LEU A 1 107 ? 0.806 25.469 6.539 1 98 107 LEU A O 1
ATOM 881 N N . ILE A 1 108 ? -0.277 23.516 6.82 1 97.75 108 ILE A N 1
ATOM 882 C CA . ILE A 1 108 ? 0.861 22.859 7.457 1 97.75 108 ILE A CA 1
ATOM 883 C C . ILE A 1 108 ? 1.999 22.703 6.453 1 97.75 108 ILE A C 1
ATOM 885 O O . ILE A 1 108 ? 3.156 23 6.766 1 97.75 108 ILE A O 1
ATOM 889 N N . GLY A 1 109 ? 1.677 22.25 5.254 1 98 109 GLY A N 1
ATOM 890 C CA . GLY A 1 109 ? 2.686 22.078 4.219 1 98 109 GLY A CA 1
ATOM 891 C C . GLY A 1 109 ? 3.451 23.359 3.926 1 98 109 GLY A C 1
ATOM 892 O O . GLY A 1 109 ? 4.68 23.344 3.82 1 98 109 GLY A O 1
ATOM 893 N N . ARG A 1 110 ? 2.76 24.5 3.861 1 97.62 110 ARG A N 1
ATOM 894 C CA . ARG A 1 110 ? 3.383 25.812 3.635 1 97.62 110 ARG A CA 1
ATOM 895 C C . ARG A 1 110 ? 4.297 26.188 4.793 1 97.62 110 ARG A C 1
ATOM 897 O O . ARG A 1 110 ? 5.414 26.656 4.582 1 97.62 110 ARG A O 1
ATOM 904 N N . ALA A 1 111 ? 3.801 25.906 5.961 1 97.62 111 ALA A N 1
ATOM 905 C CA . ALA A 1 111 ? 4.57 26.25 7.152 1 97.62 111 ALA A CA 1
ATOM 906 C C . ALA A 1 111 ? 5.832 25.391 7.25 1 97.62 111 ALA A C 1
ATOM 908 O O . ALA A 1 111 ? 6.824 25.812 7.855 1 97.62 111 ALA A O 1
ATOM 909 N N . LEU A 1 112 ? 5.836 24.21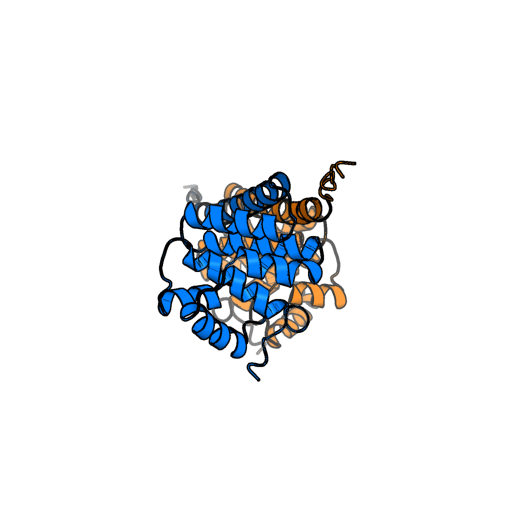9 6.652 1 96.88 112 LEU A N 1
ATOM 910 C CA . LEU A 1 112 ? 7 23.344 6.59 1 96.88 112 LEU A 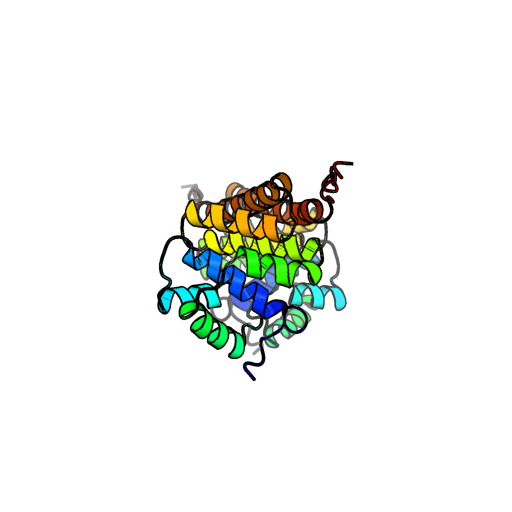CA 1
ATOM 911 C C . LEU A 1 112 ? 7.988 23.828 5.535 1 96.88 112 LEU A C 1
ATOM 913 O O . LEU A 1 112 ? 9.133 23.359 5.488 1 96.88 112 LEU A O 1
ATOM 917 N N . GLY A 1 113 ? 7.512 24.766 4.625 1 95.88 113 GLY A N 1
ATOM 918 C CA . GLY A 1 113 ? 8.391 25.344 3.623 1 95.88 113 GLY A CA 1
ATOM 919 C C . GLY A 1 113 ? 8.156 24.781 2.23 1 95.88 113 GLY A C 1
ATOM 920 O O . GLY A 1 113 ? 8.969 24.984 1.328 1 95.88 113 GLY A O 1
ATOM 921 N N . LEU A 1 114 ? 7.066 24.078 2.055 1 96.44 114 LEU A N 1
ATOM 922 C CA . LEU A 1 114 ? 6.762 23.531 0.738 1 96.44 114 LEU A CA 1
ATOM 923 C C . LEU A 1 114 ? 5.938 24.516 -0.085 1 96.44 114 LEU A C 1
ATOM 925 O O . LEU A 1 114 ? 5.133 25.266 0.466 1 96.44 114 LEU A O 1
ATOM 929 N N . ILE A 1 115 ? 6.164 24.5 -1.37 1 95.56 115 ILE A N 1
ATOM 930 C CA . ILE A 1 115 ? 5.363 25.344 -2.254 1 95.56 115 ILE A CA 1
ATOM 931 C C . ILE A 1 115 ? 4.066 24.625 -2.621 1 95.56 115 ILE A C 1
ATOM 933 O O . ILE A 1 115 ? 4 23.391 -2.57 1 95.56 115 ILE A O 1
ATOM 937 N N . ASP A 1 116 ? 3.08 25.328 -3.018 1 97 116 ASP A N 1
ATOM 938 C CA . ASP A 1 116 ? 1.744 24.797 -3.281 1 97 116 ASP A CA 1
ATOM 939 C C . ASP A 1 116 ? 1.781 23.734 -4.375 1 97 116 ASP A C 1
ATOM 941 O O . ASP A 1 116 ? 1.038 22.75 -4.32 1 97 116 ASP A O 1
ATOM 945 N N . SER A 1 117 ? 2.562 23.984 -5.391 1 96.06 117 SER A N 1
ATOM 946 C CA . SER A 1 117 ? 2.611 23.047 -6.5 1 96.06 117 SER A CA 1
ATOM 947 C C . SER A 1 117 ? 3.072 21.672 -6.027 1 96.06 117 SER A C 1
ATOM 949 O O . SER A 1 117 ? 2.572 20.641 -6.496 1 96.06 117 SER A O 1
ATOM 951 N N . LYS A 1 118 ? 3.979 21.641 -5.113 1 96.62 118 LYS A N 1
ATOM 952 C CA . LYS A 1 118 ? 4.473 20.375 -4.57 1 96.62 118 LYS A CA 1
ATOM 953 C C . LYS A 1 118 ? 3.418 19.719 -3.689 1 96.62 118 LYS A C 1
ATOM 955 O O . LYS A 1 118 ? 3.223 18.5 -3.758 1 96.62 118 LYS A O 1
ATOM 960 N N . ILE A 1 119 ? 2.746 20.453 -2.908 1 97.75 119 ILE A N 1
ATOM 961 C CA . ILE A 1 119 ? 1.67 19.938 -2.076 1 97.75 119 ILE A CA 1
ATOM 962 C C . ILE A 1 119 ? 0.577 19.344 -2.959 1 97.75 119 ILE A C 1
ATOM 964 O O . ILE A 1 119 ? 0.077 18.25 -2.688 1 97.75 119 ILE A O 1
ATOM 968 N N . LYS A 1 120 ? 0.262 20.078 -3.965 1 97.5 120 LYS A N 1
ATOM 969 C CA . LYS A 1 120 ? -0.757 19.609 -4.902 1 97.5 120 LYS A CA 1
ATOM 970 C C . LYS A 1 120 ? -0.336 18.312 -5.566 1 97.5 120 LYS A C 1
ATOM 972 O O . LYS A 1 120 ? -1.164 17.422 -5.785 1 97.5 120 LYS A O 1
ATOM 977 N N . GLU A 1 121 ? 0.904 18.25 -5.965 1 97 121 GLU A N 1
ATOM 978 C CA . GLU A 1 121 ? 1.428 17.016 -6.551 1 97 121 GLU A CA 1
ATOM 979 C C . GLU A 1 121 ? 1.256 15.836 -5.602 1 97 121 GLU A C 1
ATOM 981 O O . GLU A 1 121 ? 0.855 14.75 -6.02 1 97 121 GLU A O 1
ATOM 986 N N . ILE A 1 122 ? 1.544 16 -4.371 1 97.31 122 ILE A N 1
ATOM 987 C CA . ILE A 1 122 ? 1.403 14.961 -3.359 1 97.31 122 ILE A CA 1
ATOM 988 C C . ILE A 1 122 ? -0.071 14.602 -3.191 1 97.31 122 ILE A C 1
ATOM 990 O O . ILE A 1 122 ? -0.427 13.422 -3.148 1 97.31 122 ILE A O 1
ATOM 994 N N . GLU A 1 123 ? -0.889 15.609 -3.092 1 97 123 GLU A N 1
ATOM 995 C CA . GLU A 1 123 ? -2.332 15.406 -2.994 1 97 123 GLU A CA 1
ATOM 996 C C . GLU A 1 123 ? -2.842 14.516 -4.125 1 97 123 GLU A C 1
ATOM 998 O O . GLU A 1 123 ? -3.547 13.531 -3.881 1 97 123 GLU A O 1
ATOM 1003 N N . THR A 1 124 ? -2.504 14.93 -5.309 1 96.94 124 THR A N 1
ATOM 1004 C CA . THR A 1 124 ? -2.943 14.211 -6.5 1 96.94 124 THR A CA 1
ATOM 1005 C C . THR A 1 124 ? -2.469 12.758 -6.457 1 96.94 124 THR A C 1
ATOM 1007 O O . THR A 1 124 ? -3.234 11.844 -6.758 1 96.94 124 THR A O 1
ATOM 1010 N N . TRP A 1 125 ? -1.236 12.57 -6.105 1 97.06 125 TRP A N 1
ATOM 1011 C CA . TRP A 1 125 ? -0.666 11.234 -6 1 97.06 125 TRP A CA 1
ATOM 1012 C C . TRP A 1 125 ? -1.445 10.391 -5 1 97.06 125 TRP A C 1
ATOM 1014 O O . TRP A 1 125 ? -1.791 9.234 -5.285 1 97.06 125 TRP A O 1
ATOM 1024 N N . VAL A 1 126 ? -1.715 10.914 -3.852 1 95.56 126 VAL A N 1
ATOM 1025 C CA . VAL A 1 126 ? -2.439 10.188 -2.814 1 95.56 126 VAL A CA 1
ATOM 1026 C C . VAL A 1 126 ? -3.84 9.828 -3.314 1 95.56 126 VAL A C 1
ATOM 1028 O O . VAL A 1 126 ? -4.293 8.695 -3.158 1 95.56 126 VAL A O 1
ATOM 1031 N N . MET A 1 127 ? -4.52 10.82 -3.943 1 94.81 127 MET A N 1
ATOM 1032 C CA . MET A 1 127 ? -5.871 10.594 -4.445 1 94.81 127 MET A CA 1
ATOM 1033 C C . MET A 1 127 ? -5.875 9.508 -5.52 1 94.81 127 MET A C 1
ATOM 1035 O O . MET A 1 127 ? -6.801 8.695 -5.582 1 94.81 127 MET A O 1
ATOM 1039 N N . GLU A 1 128 ? -4.898 9.516 -6.363 1 95.38 128 GLU A N 1
ATOM 1040 C CA . GLU A 1 128 ? -4.773 8.484 -7.383 1 95.38 128 GLU A CA 1
ATOM 1041 C C . GLU A 1 128 ? -4.629 7.102 -6.75 1 95.38 128 GLU A C 1
ATOM 1043 O O . GLU A 1 128 ? -5.215 6.129 -7.234 1 95.38 128 GLU A O 1
ATOM 1048 N N . GLY A 1 129 ? -3.756 7.039 -5.777 1 94.62 129 GLY A N 1
ATOM 1049 C CA . GLY A 1 129 ? -3.584 5.777 -5.074 1 94.62 129 GLY A CA 1
ATOM 1050 C C . GLY A 1 129 ? -4.867 5.262 -4.453 1 94.62 129 GLY A C 1
ATOM 1051 O O . GLY A 1 129 ? -5.164 4.066 -4.531 1 94.62 129 GLY A O 1
ATOM 1052 N N . ILE A 1 130 ? -5.648 6.094 -3.92 1 92.12 130 ILE A N 1
ATOM 1053 C CA . ILE A 1 130 ? -6.918 5.723 -3.307 1 92.12 130 ILE A CA 1
ATOM 1054 C C . ILE A 1 130 ? -7.875 5.199 -4.375 1 92.12 130 ILE A C 1
ATOM 1056 O O . ILE A 1 130 ? -8.531 4.172 -4.184 1 92.12 130 ILE A O 1
ATOM 1060 N N . ASN A 1 131 ? -8.023 5.977 -5.422 1 93.19 131 ASN A N 1
ATOM 1061 C CA . ASN A 1 131 ? -8.883 5.559 -6.52 1 93.19 131 ASN A CA 1
ATOM 1062 C C . ASN A 1 131 ? -8.461 4.203 -7.078 1 93.19 131 ASN A C 1
ATOM 1064 O O . ASN A 1 131 ? -9.305 3.363 -7.391 1 93.19 131 ASN A O 1
ATOM 1068 N N . TRP A 1 132 ? -7.215 4.008 -7.273 1 94.31 132 TRP A N 1
ATOM 1069 C CA . TRP A 1 132 ? -6.66 2.744 -7.75 1 94.31 132 TRP A CA 1
ATOM 1070 C C . TRP A 1 132 ? -7.051 1.597 -6.824 1 94.31 132 TRP A C 1
ATOM 1072 O O . TRP A 1 132 ? -7.543 0.563 -7.281 1 94.31 132 TRP A O 1
ATOM 1082 N N . LEU A 1 133 ? -6.867 1.782 -5.539 1 92.62 133 LEU A N 1
ATOM 1083 C CA . LEU A 1 133 ? -7.199 0.759 -4.555 1 92.62 133 LEU A CA 1
ATOM 1084 C C . LEU A 1 133 ? -8.695 0.438 -4.586 1 92.62 133 LEU A C 1
ATOM 1086 O O . LEU A 1 133 ? -9.078 -0.729 -4.508 1 92.62 133 LEU A O 1
ATOM 1090 N N . ALA A 1 134 ? -9.508 1.407 -4.711 1 90.81 134 ALA A N 1
ATOM 1091 C CA . ALA A 1 134 ? -10.961 1.243 -4.711 1 90.81 134 ALA A CA 1
ATOM 1092 C C . ALA A 1 134 ? -11.414 0.411 -5.906 1 90.81 134 ALA A C 1
ATOM 1094 O O . ALA A 1 134 ? -12.414 -0.309 -5.828 1 90.81 134 ALA A O 1
ATOM 1095 N N . ARG A 1 135 ? -10.727 0.515 -6.98 1 94.69 135 ARG A N 1
ATOM 1096 C CA . ARG A 1 135 ? -11.086 -0.209 -8.195 1 94.69 135 ARG A CA 1
ATOM 1097 C C . ARG A 1 135 ? -10.977 -1.716 -7.988 1 94.69 135 ARG A C 1
ATOM 1099 O O . ARG A 1 135 ? -11.562 -2.496 -8.742 1 94.69 135 ARG A O 1
ATOM 1106 N N . TRP A 1 136 ? -10.172 -2.15 -7.07 1 94.12 136 TRP A N 1
ATOM 1107 C CA . TRP A 1 136 ? -10.023 -3.576 -6.793 1 94.12 136 TRP A CA 1
ATOM 1108 C C . TRP A 1 136 ? -11.359 -4.199 -6.406 1 94.12 136 TRP A C 1
ATOM 1110 O O . TRP A 1 136 ? -11.672 -5.316 -6.82 1 94.12 136 TRP A O 1
ATOM 1120 N N . GLU A 1 137 ? -12.164 -3.5 -5.637 1 91.31 137 GLU A N 1
ATOM 1121 C CA . GLU A 1 137 ? -13.477 -4.008 -5.246 1 91.31 137 GLU A CA 1
ATOM 1122 C C . GLU A 1 137 ? -14.344 -4.305 -6.469 1 91.31 137 GLU A C 1
ATOM 112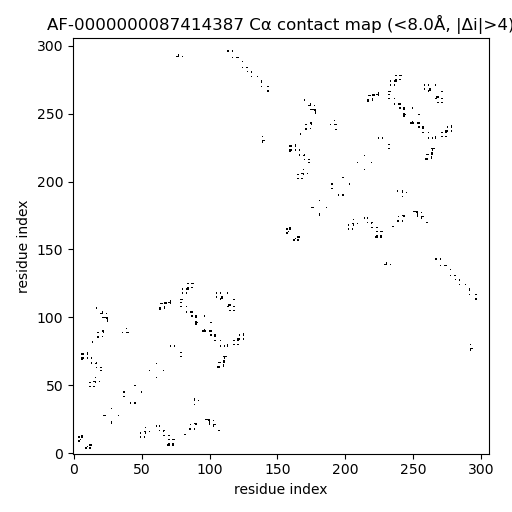4 O O . GLU A 1 137 ? -15.094 -5.285 -6.48 1 91.31 137 GLU A O 1
ATOM 1129 N N . ASN A 1 138 ? -14.203 -3.463 -7.41 1 92.06 138 ASN A N 1
ATOM 1130 C CA . ASN A 1 138 ? -14.953 -3.666 -8.641 1 92.06 138 ASN A CA 1
ATOM 1131 C C . ASN A 1 138 ? -14.461 -4.891 -9.406 1 92.06 138 ASN A C 1
ATOM 1133 O O . ASN A 1 138 ? -15.258 -5.625 -9.992 1 92.06 138 ASN A O 1
ATOM 1137 N N . ILE A 1 139 ? -13.219 -5.078 -9.43 1 93.12 139 ILE A N 1
ATOM 1138 C CA . ILE A 1 139 ? -12.617 -6.215 -10.125 1 93.12 139 ILE A CA 1
ATOM 1139 C C . ILE A 1 139 ? -13.094 -7.52 -9.484 1 93.12 139 ILE A C 1
ATOM 1141 O O . ILE A 1 139 ? -13.469 -8.461 -10.18 1 93.12 139 ILE A O 1
ATOM 1145 N N . VAL A 1 140 ? -13.086 -7.582 -8.141 1 92 140 VAL A N 1
ATOM 1146 C CA . VAL A 1 140 ? -13.469 -8.781 -7.402 1 92 140 VAL A CA 1
ATOM 1147 C C . VAL A 1 140 ? -14.961 -9.039 -7.57 1 92 140 VAL A C 1
ATOM 1149 O O . VAL A 1 140 ? -15.391 -10.188 -7.695 1 92 140 VAL A O 1
ATOM 1152 N N . ARG A 1 141 ? -15.758 -8.07 -7.598 1 88.44 141 ARG A N 1
ATOM 1153 C CA . ARG A 1 141 ? -17.219 -8.195 -7.637 1 88.44 141 ARG A CA 1
ATOM 1154 C C . ARG A 1 141 ? -17.688 -8.617 -9.023 1 88.44 141 ARG A C 1
ATOM 1156 O O . ARG A 1 141 ? -18.734 -9.258 -9.156 1 88.44 141 ARG A O 1
ATOM 1163 N N . THR A 1 142 ? -16.953 -8.164 -10 1 81.38 142 THR A N 1
ATOM 1164 C CA . THR A 1 142 ? -17.375 -8.492 -11.352 1 81.38 142 THR A CA 1
ATOM 1165 C C . THR A 1 142 ? -17.188 -9.984 -11.633 1 81.38 142 THR A C 1
ATOM 1167 O O . THR A 1 142 ? -16.062 -10.477 -11.633 1 81.38 142 THR A O 1
ATOM 1170 N N . VAL A 1 143 ? -18.312 -10.789 -11.547 1 67.94 143 VAL A N 1
ATOM 1171 C CA . VAL A 1 143 ? -18.391 -12.234 -11.719 1 67.94 143 VAL A CA 1
ATOM 1172 C C . VAL A 1 143 ? -18.062 -12.594 -13.164 1 67.94 143 VAL A C 1
ATOM 1174 O O . VAL A 1 143 ? -18.438 -11.883 -14.102 1 67.94 143 VAL A O 1
ATOM 1177 N N . GLN A 1 144 ? -17.109 -13.547 -13.203 1 73 144 GLN A N 1
ATOM 1178 C CA . GLN A 1 144 ? -16.75 -14.031 -14.531 1 73 144 GLN A CA 1
ATOM 1179 C C . GLN A 1 144 ? -17.922 -14.758 -15.188 1 73 144 GLN A C 1
ATOM 1181 O O . GLN A 1 144 ? -18.734 -15.375 -14.5 1 73 144 GLN A O 1
ATOM 1186 N N . PRO A 1 145 ? -18.109 -14.461 -16.516 1 63.38 145 PRO A N 1
ATOM 1187 C CA . PRO A 1 145 ? -19.156 -15.219 -17.219 1 63.38 145 PRO A CA 1
ATOM 1188 C C . PRO A 1 145 ? -18.953 -16.734 -17.109 1 63.38 145 PRO A C 1
ATOM 1190 O O . PRO A 1 145 ? -17.812 -17.203 -17 1 63.38 145 PRO A O 1
ATOM 1193 N N . LEU A 1 146 ? -19.891 -17.516 -16.641 1 56 146 LEU A N 1
ATOM 1194 C CA . LEU A 1 146 ? -19.844 -18.969 -16.594 1 56 146 LEU A CA 1
ATOM 1195 C C . LEU A 1 146 ? -19.281 -19.547 -17.875 1 56 146 LEU A C 1
ATOM 1197 O O . LEU A 1 146 ? -19.547 -19.031 -18.969 1 56 146 LEU A O 1
ATOM 1201 N N . LYS A 1 147 ? -18.188 -20.281 -17.75 1 54.5 147 LYS A N 1
ATOM 1202 C CA . LYS A 1 147 ? -17.766 -21.047 -18.922 1 54.5 147 LYS A CA 1
ATOM 1203 C C . LYS A 1 147 ? -18.969 -21.734 -19.562 1 54.5 147 LYS A C 1
ATOM 1205 O O . LYS A 1 147 ? -19.75 -22.406 -18.891 1 54.5 147 LYS A O 1
ATOM 1210 N N . ASN A 1 148 ? -19.438 -21.266 -20.609 1 43.28 148 ASN A N 1
ATOM 1211 C CA . ASN A 1 148 ? -20.375 -22.109 -21.344 1 43.28 148 ASN A CA 1
ATOM 1212 C C . ASN A 1 148 ? -19.891 -23.547 -21.422 1 43.28 148 ASN A C 1
ATOM 1214 O O . ASN A 1 148 ? -18.844 -23.828 -22 1 43.28 148 ASN A O 1
ATOM 1218 N N . LYS A 1 149 ? -20.016 -24.438 -20.531 1 42.38 149 LYS A N 1
ATOM 1219 C CA . LYS A 1 149 ? -19.984 -25.875 -20.781 1 42.38 149 LYS A CA 1
ATOM 1220 C C . LYS A 1 149 ? -20.688 -26.234 -22.094 1 42.38 149 LYS A C 1
ATOM 1222 O O . LYS A 1 149 ? -21.906 -26.094 -22.203 1 42.38 149 LYS A O 1
ATOM 1227 N N . LYS A 1 150 ? -19.984 -25.953 -23.219 1 38.81 150 LYS A N 1
ATOM 1228 C CA . LYS A 1 150 ? -20.484 -26.688 -24.375 1 38.81 150 LYS A CA 1
ATOM 1229 C C . LYS A 1 150 ? -20.531 -28.188 -24.094 1 38.81 150 LYS A C 1
ATOM 1231 O O . LYS A 1 150 ? -19.484 -28.844 -24 1 38.81 150 LYS A O 1
ATOM 1236 N N . VAL A 1 151 ? -21.375 -28.703 -23.297 1 38.06 151 VAL A N 1
ATOM 1237 C CA . VAL A 1 151 ? -21.828 -30.094 -23.406 1 38.06 151 VAL A CA 1
ATOM 1238 C C . VAL A 1 151 ? -22.062 -30.438 -24.875 1 38.06 151 VAL A C 1
ATOM 1240 O O . VAL A 1 151 ? -22.922 -29.844 -25.531 1 38.06 151 VAL A O 1
ATOM 1243 N N . SER A 1 152 ? -21 -30.844 -25.562 1 32.53 152 SER A N 1
ATOM 1244 C CA . SER A 1 152 ? -21.312 -31.656 -26.75 1 32.53 152 SER A CA 1
ATOM 1245 C C . SER A 1 152 ? -22.281 -32.781 -26.406 1 32.53 152 SER A C 1
ATOM 1247 O O . SER A 1 152 ? -21.953 -33.656 -25.609 1 32.53 152 SER A O 1
ATOM 1249 N N . SER A 1 153 ? -23.562 -32.562 -26.438 1 26.48 153 SER A N 1
ATOM 1250 C CA . SER A 1 153 ? -24.406 -33.688 -26.875 1 26.48 153 SER A CA 1
ATOM 1251 C C . SER A 1 153 ? -23.938 -34.25 -28.219 1 26.48 153 SER A C 1
ATOM 1253 O O . SER A 1 153 ? -23.531 -33.469 -29.094 1 26.48 153 SER A O 1
ATOM 1255 N N . MET B 1 1 ? 3.637 -42.312 6.605 1 28.77 1 MET B N 1
ATOM 1256 C CA . MET B 1 1 ? 2.508 -41.781 5.836 1 28.77 1 MET B CA 1
ATOM 1257 C C . MET B 1 1 ? 2.697 -40.312 5.527 1 28.77 1 MET B C 1
ATOM 1259 O O . MET B 1 1 ? 2.902 -39.5 6.438 1 28.77 1 MET B O 1
ATOM 1263 N N . LYS B 1 2 ? 3.422 -39.844 4.523 1 41.59 2 LYS B N 1
ATOM 1264 C CA . LYS B 1 2 ? 3.756 -38.5 4.121 1 41.59 2 LYS B CA 1
ATOM 1265 C C . LYS B 1 2 ? 2.572 -37.562 4.332 1 41.59 2 LYS B C 1
ATOM 1267 O O . LYS B 1 2 ? 1.491 -37.781 3.781 1 41.59 2 LYS B O 1
ATOM 1272 N N . GLU B 1 3 ? 2.154 -37.219 5.387 1 41.75 3 GLU B N 1
ATOM 1273 C CA . GLU B 1 3 ? 0.931 -36.5 5.703 1 41.75 3 GLU B CA 1
ATOM 1274 C C . GLU B 1 3 ? 0.675 -35.375 4.691 1 41.75 3 GLU B C 1
ATOM 1276 O O . GLU B 1 3 ? 1.413 -34.375 4.648 1 41.75 3 GLU B O 1
ATOM 1281 N N . GLY B 1 4 ? 0.537 -35.719 3.459 1 47.66 4 GLY B N 1
ATOM 1282 C CA . GLY B 1 4 ? 0.199 -34.906 2.297 1 47.66 4 GLY B CA 1
ATOM 1283 C C . GLY B 1 4 ? -0.702 -33.75 2.629 1 47.66 4 GLY B C 1
ATOM 1284 O O . GLY B 1 4 ? -1.733 -33.906 3.283 1 47.66 4 GLY B O 1
ATOM 1285 N N . THR B 1 5 ? -0.13 -32.688 3.143 1 57.78 5 THR B N 1
ATOM 1286 C CA . THR B 1 5 ? -0.917 -31.484 3.439 1 57.78 5 THR B CA 1
ATOM 1287 C C . THR B 1 5 ? -1.993 -31.266 2.379 1 57.78 5 THR B C 1
ATOM 1289 O O . THR B 1 5 ? -1.684 -31.109 1.195 1 57.78 5 THR B O 1
ATOM 1292 N N . ASP B 1 6 ? -3.133 -31.859 2.635 1 65.25 6 ASP B N 1
ATOM 1293 C CA . ASP B 1 6 ? -4.289 -31.781 1.748 1 65.25 6 ASP B CA 1
ATOM 1294 C C . ASP B 1 6 ? -4.77 -30.344 1.598 1 65.25 6 ASP B C 1
ATOM 1296 O O . ASP B 1 6 ? -4.66 -29.547 2.533 1 65.25 6 ASP B O 1
ATOM 1300 N N . ALA B 1 7 ? -5 -29.984 0.324 1 69.81 7 ALA B N 1
ATOM 1301 C CA . ALA B 1 7 ? -5.445 -28.656 -0.07 1 69.81 7 ALA B CA 1
ATOM 1302 C C . ALA B 1 7 ? -6.598 -28.172 0.813 1 69.81 7 ALA B C 1
ATOM 1304 O O . ALA B 1 7 ? -6.684 -26.984 1.145 1 69.81 7 ALA B O 1
ATOM 1305 N N . ALA B 1 8 ? -7.406 -29.156 1.243 1 69.12 8 ALA B N 1
ATOM 1306 C CA . ALA B 1 8 ? -8.57 -28.797 2.057 1 69.12 8 ALA B CA 1
ATOM 1307 C C . ALA B 1 8 ? -8.141 -28.312 3.438 1 69.12 8 ALA B C 1
ATOM 1309 O O . ALA B 1 8 ? -8.727 -27.359 3.971 1 69.12 8 ALA B O 1
ATOM 1310 N N . SER B 1 9 ? -7.117 -28.969 3.93 1 72.25 9 SER B N 1
ATOM 1311 C CA . SER B 1 9 ? -6.734 -28.688 5.312 1 72.25 9 SER B CA 1
ATOM 1312 C C . SER B 1 9 ? -5.738 -27.547 5.395 1 72.25 9 SER B C 1
ATOM 1314 O O . SER B 1 9 ? -5.617 -26.891 6.434 1 72.25 9 SER B O 1
ATOM 1316 N N . HIS B 1 10 ? -5.102 -27.344 4.242 1 76.94 10 HIS B N 1
ATOM 1317 C CA . HIS B 1 10 ? -4.059 -26.328 4.312 1 76.94 10 HIS B CA 1
ATOM 1318 C C . HIS B 1 10 ? -4.004 -25.5 3.035 1 76.94 10 HIS B C 1
ATOM 1320 O O . HIS B 1 10 ? -2.982 -25.484 2.34 1 76.94 10 HIS B O 1
ATOM 1326 N N . PRO B 1 11 ? -5.074 -24.812 2.717 1 80.06 11 PRO B N 1
ATOM 1327 C CA . PRO B 1 11 ? -5.09 -24.016 1.485 1 80.06 11 PRO B CA 1
ATOM 1328 C C . PRO B 1 11 ? -3.959 -23 1.429 1 80.06 11 PRO B C 1
ATOM 1330 O O . PRO B 1 11 ? -3.451 -22.688 0.347 1 80.06 11 PRO B O 1
ATOM 1333 N N . LYS B 1 12 ? -3.525 -22.594 2.539 1 78.69 12 LYS B N 1
ATOM 1334 C CA . LYS B 1 12 ? -2.459 -21.594 2.592 1 78.69 12 LYS B CA 1
ATOM 1335 C C . LYS B 1 12 ? -1.138 -22.172 2.102 1 78.69 12 LYS B C 1
ATOM 1337 O O . LYS B 1 12 ? -0.341 -21.484 1.47 1 78.69 12 LYS B O 1
ATOM 1342 N N . LEU B 1 13 ? -0.978 -23.438 2.391 1 79.75 13 LEU B N 1
ATOM 1343 C CA . LEU B 1 13 ? 0.236 -24.094 1.922 1 79.75 13 LEU B CA 1
ATOM 1344 C C . LEU B 1 13 ? 0.255 -24.188 0.399 1 79.75 13 LEU B C 1
ATOM 1346 O O . LEU B 1 13 ? 1.299 -23.984 -0.225 1 79.75 13 LEU B O 1
ATOM 1350 N N . TYR B 1 14 ? -0.894 -24.531 -0.178 1 83.62 14 TYR B N 1
ATOM 1351 C CA . TYR B 1 14 ? -0.993 -24.609 -1.632 1 83.62 14 TYR B CA 1
ATOM 1352 C C . TYR B 1 14 ? -0.751 -23.234 -2.264 1 83.62 14 TYR B C 1
ATOM 1354 O O . TYR B 1 14 ? -0.12 -23.141 -3.316 1 83.62 14 TYR B O 1
ATOM 1362 N N . GLU B 1 15 ? -1.238 -22.234 -1.61 1 84.94 15 GLU B N 1
ATOM 1363 C CA . GLU B 1 15 ? -0.997 -20.891 -2.105 1 84.94 15 GLU B CA 1
ATOM 1364 C C . GLU B 1 15 ? 0.496 -20.578 -2.162 1 84.94 15 GLU B C 1
ATOM 1366 O O . GLU B 1 15 ? 0.987 -20.031 -3.156 1 84.94 15 GLU B O 1
ATOM 1371 N N . ILE B 1 16 ? 1.155 -20.953 -1.192 1 81.81 16 ILE B N 1
ATOM 1372 C CA . ILE B 1 16 ? 2.588 -20.703 -1.114 1 81.81 16 ILE B CA 1
ATOM 1373 C C . ILE B 1 16 ? 3.314 -21.469 -2.221 1 81.81 16 ILE B C 1
ATOM 1375 O O . ILE B 1 16 ? 4.203 -20.922 -2.879 1 81.81 16 ILE B O 1
ATOM 1379 N N . ARG B 1 17 ? 2.945 -22.656 -2.359 1 84.88 17 ARG B N 1
ATOM 1380 C CA . ARG B 1 17 ? 3.555 -23.469 -3.408 1 84.88 17 ARG B CA 1
ATOM 1381 C C . ARG B 1 17 ? 3.352 -22.844 -4.781 1 84.88 17 ARG B C 1
ATOM 1383 O O . ARG B 1 17 ? 4.258 -22.844 -5.613 1 84.88 17 ARG B O 1
ATOM 1390 N N . LEU B 1 18 ? 2.225 -22.328 -4.953 1 89.12 18 LEU B N 1
ATOM 1391 C CA . LEU B 1 18 ? 1.927 -21.688 -6.234 1 89.12 18 LEU B CA 1
ATOM 1392 C C . LEU B 1 18 ? 2.756 -20.422 -6.426 1 89.12 18 LEU B C 1
ATOM 1394 O O . LEU B 1 18 ? 3.246 -20.156 -7.523 1 89.12 18 LEU B O 1
ATOM 1398 N N . LEU B 1 19 ? 2.92 -19.688 -5.395 1 86.44 19 LEU B N 1
ATOM 1399 C CA . LEU B 1 19 ? 3.758 -18.484 -5.461 1 86.44 19 LEU B CA 1
ATOM 1400 C C . LEU B 1 19 ? 5.203 -18.859 -5.785 1 86.44 19 LEU B C 1
ATOM 1402 O O . LEU B 1 19 ? 5.871 -18.156 -6.543 1 86.44 19 LEU B O 1
ATOM 1406 N N . ILE B 1 20 ? 5.641 -19.875 -5.246 1 82.75 20 ILE B N 1
ATOM 1407 C CA . ILE B 1 20 ? 7 -20.359 -5.496 1 82.75 20 ILE B CA 1
ATOM 1408 C C . ILE B 1 20 ? 7.145 -20.75 -6.965 1 82.75 20 ILE B C 1
ATOM 1410 O O . ILE B 1 20 ? 8.18 -20.484 -7.586 1 82.75 20 ILE B O 1
ATOM 1414 N N . CYS B 1 21 ? 6.129 -21.438 -7.461 1 87.5 21 CYS B N 1
ATOM 1415 C CA . CYS B 1 21 ? 6.141 -21.781 -8.875 1 87.5 21 CYS B CA 1
ATOM 1416 C C . CYS B 1 21 ? 6.336 -20.547 -9.75 1 87.5 21 CYS B C 1
ATOM 1418 O O . CYS B 1 21 ? 7.105 -20.578 -10.711 1 87.5 21 CYS B O 1
ATOM 1420 N N . VAL B 1 22 ? 5.695 -19.516 -9.383 1 89.38 22 VAL B N 1
ATOM 1421 C CA . VAL B 1 22 ? 5.793 -18.266 -10.156 1 89.38 22 VAL B CA 1
ATOM 1422 C C . VAL B 1 22 ? 7.199 -17.688 -10.016 1 89.38 22 VAL B C 1
ATOM 1424 O O . VAL B 1 22 ? 7.809 -17.281 -11.008 1 89.38 22 VAL B O 1
ATOM 1427 N N . ALA B 1 23 ? 7.703 -17.703 -8.812 1 84.62 23 ALA B N 1
ATOM 1428 C CA . ALA B 1 23 ? 9.008 -17.109 -8.531 1 84.62 23 ALA B CA 1
ATOM 1429 C C . ALA B 1 23 ? 10.117 -17.859 -9.281 1 84.62 23 ALA B C 1
ATOM 1431 O O . ALA B 1 23 ? 11.133 -17.25 -9.641 1 84.62 23 ALA B O 1
ATOM 1432 N N . GLN B 1 24 ? 9.852 -19.094 -9.547 1 85.19 24 GLN B N 1
ATOM 1433 C CA . GLN B 1 24 ? 10.883 -19.922 -10.172 1 85.19 24 GLN B CA 1
ATOM 1434 C C . GLN B 1 24 ? 10.711 -19.969 -11.688 1 85.19 24 GLN B C 1
ATOM 1436 O O . GLN B 1 24 ? 11.5 -20.609 -12.383 1 85.19 24 GLN B O 1
ATOM 1441 N N . ALA B 1 25 ? 9.703 -19.359 -12.148 1 88.12 25 ALA B N 1
ATOM 1442 C CA . ALA B 1 25 ? 9.336 -19.5 -13.547 1 88.12 25 ALA B CA 1
ATOM 1443 C C . ALA B 1 25 ? 10.461 -19.047 -14.469 1 88.12 25 ALA B C 1
ATOM 1445 O O . ALA B 1 25 ? 10.633 -19.578 -15.57 1 88.12 25 ALA B O 1
ATOM 1446 N N . ASP B 1 26 ? 11.18 -17.969 -14.109 1 85.81 26 ASP B N 1
ATOM 1447 C CA . ASP B 1 26 ? 12.242 -17.453 -14.969 1 85.81 26 ASP B CA 1
ATOM 1448 C C . ASP B 1 26 ? 13.609 -17.938 -14.508 1 85.81 26 ASP B C 1
ATOM 1450 O O . ASP B 1 26 ? 14.641 -17.531 -15.055 1 85.81 26 ASP B O 1
ATOM 1454 N N . GLY B 1 27 ? 13.672 -18.672 -13.531 1 78.81 27 GLY B N 1
ATOM 1455 C CA . GLY B 1 27 ? 14.961 -19.203 -13.109 1 78.81 27 GLY B CA 1
ATOM 1456 C C . GLY B 1 27 ? 14.977 -19.641 -11.664 1 78.81 27 GLY B C 1
ATOM 1457 O O . GLY B 1 27 ? 13.938 -19.703 -11.008 1 78.81 27 GLY B O 1
ATOM 1458 N N . TYR B 1 28 ? 16.141 -20.062 -11.305 1 74 28 TYR B N 1
ATOM 1459 C CA . TYR B 1 28 ? 16.344 -20.641 -9.984 1 74 28 TYR B CA 1
ATOM 1460 C C . TYR B 1 28 ? 16.344 -19.547 -8.906 1 74 28 TYR B C 1
ATOM 1462 O O . TYR B 1 28 ? 16.781 -18.422 -9.156 1 74 28 TYR B O 1
ATOM 1470 N N . LEU B 1 29 ? 15.625 -19.891 -7.84 1 74.88 29 LEU B N 1
ATOM 1471 C CA . LEU B 1 29 ? 15.641 -19.031 -6.66 1 74.88 29 LEU B CA 1
ATOM 1472 C C . LEU B 1 29 ? 16.766 -19.422 -5.711 1 74.88 29 LEU B C 1
ATOM 1474 O O . LEU B 1 29 ? 16.875 -20.594 -5.332 1 74.88 29 LEU B O 1
ATOM 1478 N N . ASP B 1 30 ? 17.625 -18.547 -5.551 1 73.62 30 ASP B N 1
ATOM 1479 C CA . ASP B 1 30 ? 18.641 -18.844 -4.535 1 73.62 30 ASP B CA 1
ATOM 1480 C C . ASP B 1 30 ? 18.125 -18.5 -3.139 1 73.62 30 ASP B C 1
ATOM 1482 O O . ASP B 1 30 ? 17 -18.016 -2.984 1 73.62 30 ASP B O 1
ATOM 1486 N N . ASP B 1 31 ? 18.859 -18.906 -2.141 1 71.06 31 ASP B N 1
ATOM 1487 C CA . ASP B 1 31 ? 18.453 -18.734 -0.75 1 71.06 31 ASP B CA 1
ATOM 1488 C C . ASP B 1 31 ? 18.172 -17.266 -0.437 1 71.06 31 ASP B C 1
ATOM 1490 O O . ASP B 1 31 ? 17.219 -16.953 0.291 1 71.06 31 ASP B O 1
ATOM 1494 N N . GLU B 1 32 ? 19 -16.453 -0.988 1 71.81 32 GLU B N 1
ATOM 1495 C CA . GLU B 1 32 ? 18.828 -15.031 -0.737 1 71.81 32 GLU B CA 1
ATOM 1496 C C . GLU B 1 32 ? 17.531 -14.516 -1.336 1 71.81 32 GLU B C 1
ATOM 1498 O O . GLU B 1 32 ? 16.828 -13.719 -0.713 1 71.81 32 GLU B O 1
ATOM 1503 N N . GLU B 1 33 ? 17.266 -14.93 -2.521 1 71.81 33 GLU B N 1
ATOM 1504 C CA . GLU B 1 33 ? 16.031 -14.523 -3.189 1 71.81 33 GLU B CA 1
ATOM 1505 C C . GLU B 1 33 ? 14.812 -15.07 -2.463 1 71.81 33 GLU B C 1
ATOM 1507 O O . GLU B 1 33 ? 13.797 -14.383 -2.342 1 71.81 33 GLU B O 1
ATOM 1512 N N . MET B 1 34 ? 14.992 -16.297 -1.969 1 70.62 34 MET B N 1
ATOM 1513 C CA . MET B 1 34 ? 13.906 -16.891 -1.204 1 70.62 34 MET B CA 1
ATOM 1514 C C . MET B 1 34 ? 13.57 -16.047 0.022 1 70.62 34 MET B C 1
ATOM 1516 O O . MET B 1 34 ? 12.398 -15.812 0.315 1 70.62 34 MET B O 1
ATOM 1520 N N . GLU B 1 35 ? 14.602 -15.68 0.663 1 70.88 35 GLU B N 1
ATOM 1521 C CA . GLU B 1 35 ? 14.406 -14.852 1.847 1 70.88 35 GLU B CA 1
ATOM 1522 C C . GLU B 1 35 ? 13.703 -13.539 1.493 1 70.88 35 GLU B C 1
ATOM 1524 O O . GLU B 1 35 ? 12.852 -13.062 2.244 1 70.88 35 GLU B O 1
ATOM 1529 N N . ARG B 1 36 ? 14.117 -13.023 0.377 1 70.44 36 ARG B N 1
ATOM 1530 C CA . ARG B 1 36 ? 13.5 -11.789 -0.096 1 70.44 36 ARG B CA 1
ATOM 1531 C C . ARG B 1 36 ? 12.008 -11.992 -0.369 1 70.44 36 ARG B C 1
ATOM 1533 O O . ARG B 1 36 ? 11.188 -11.148 -0.017 1 70.44 36 ARG B O 1
ATOM 1540 N N . ILE B 1 37 ? 11.711 -12.992 -1.026 1 67.44 37 ILE B N 1
ATOM 1541 C CA . ILE B 1 37 ? 10.32 -13.312 -1.354 1 67.44 37 ILE B CA 1
ATOM 1542 C C . ILE B 1 37 ? 9.516 -13.484 -0.069 1 67.44 37 ILE B C 1
ATOM 1544 O O . ILE B 1 37 ? 8.398 -12.977 0.044 1 67.44 37 ILE B O 1
ATOM 1548 N N . PHE B 1 38 ? 10.148 -14.164 0.848 1 66.94 38 PHE B N 1
ATOM 1549 C CA . PHE B 1 38 ? 9.461 -14.391 2.111 1 66.94 38 PHE B CA 1
ATOM 1550 C C . PHE B 1 38 ? 9.188 -13.07 2.826 1 66.94 38 PHE B C 1
ATOM 1552 O O . PHE B 1 38 ? 8.125 -12.898 3.426 1 66.94 38 PHE B O 1
ATOM 1559 N N . ARG B 1 39 ? 10.109 -12.203 2.703 1 65.88 39 ARG B N 1
ATOM 1560 C CA . ARG B 1 39 ? 9.969 -10.906 3.357 1 65.88 39 ARG B CA 1
ATOM 1561 C C . ARG B 1 39 ? 8.906 -10.062 2.672 1 65.88 39 ARG B C 1
ATOM 1563 O O . ARG B 1 39 ? 8.18 -9.32 3.332 1 65.88 39 ARG B O 1
ATOM 1570 N N . GLN B 1 40 ? 9.031 -10.07 1.445 1 60.38 40 GLN B N 1
ATOM 1571 C CA . GLN B 1 40 ? 8.18 -9.188 0.653 1 60.38 40 GLN B CA 1
ATOM 1572 C C . GLN B 1 40 ? 6.73 -9.672 0.671 1 60.38 40 GLN B C 1
ATOM 1574 O O . GLN B 1 40 ? 5.801 -8.867 0.581 1 60.38 40 GLN B O 1
ATOM 1579 N N . VAL B 1 41 ? 6.625 -10.82 0.395 1 55.69 41 VAL B N 1
ATOM 1580 C CA . VAL B 1 41 ? 5.262 -11.336 0.454 1 55.69 41 VAL B CA 1
ATOM 1581 C C . VAL B 1 41 ? 4.688 -11.117 1.851 1 55.69 41 VAL B C 1
ATOM 1583 O O . VAL B 1 41 ? 5.18 -11.68 2.83 1 55.69 41 VAL B O 1
ATOM 1586 N N . ASN B 1 42 ? 4.777 -9.945 2.318 1 52.75 42 ASN B N 1
ATOM 1587 C CA . ASN B 1 42 ? 4.051 -9.758 3.57 1 52.75 42 ASN B CA 1
ATOM 1588 C C . ASN B 1 42 ? 3.008 -10.852 3.777 1 52.75 42 ASN B C 1
ATOM 1590 O O . ASN B 1 42 ? 1.848 -10.562 4.074 1 52.75 42 ASN B O 1
ATOM 1594 N N . LEU B 1 43 ? 3.086 -11.852 3.111 1 47.59 43 LEU B N 1
ATOM 1595 C CA . LEU B 1 43 ? 2.125 -12.906 3.416 1 47.59 43 LEU B CA 1
ATOM 1596 C C . LEU B 1 43 ? 2.014 -13.125 4.922 1 47.59 43 LEU B C 1
ATOM 1598 O O . LEU B 1 43 ? 3.029 -13.195 5.617 1 47.59 43 LEU B O 1
ATOM 1602 N N . ASP B 1 44 ? 1.177 -12.492 5.512 1 45.75 44 ASP B N 1
ATOM 1603 C CA . ASP B 1 44 ? 1.088 -12.773 6.941 1 45.75 44 ASP B CA 1
ATOM 1604 C C . ASP B 1 44 ? 2.117 -13.82 7.363 1 45.75 44 ASP B C 1
ATOM 1606 O O . ASP B 1 44 ? 2.787 -14.414 6.516 1 45.75 44 ASP B O 1
ATOM 1610 N N . ILE B 1 45 ? 1.714 -14.977 8.062 1 41.97 45 ILE B N 1
ATOM 1611 C CA . ILE B 1 45 ? 2.363 -15.906 8.992 1 41.97 45 ILE B CA 1
ATOM 1612 C C . ILE B 1 45 ? 3.084 -17 8.203 1 41.97 45 ILE B C 1
ATOM 1614 O O . ILE B 1 45 ? 2.461 -17.969 7.758 1 41.97 45 ILE B O 1
ATOM 1618 N N . PHE B 1 46 ? 3.961 -16.484 7.121 1 50.22 46 PHE B N 1
ATOM 1619 C CA . PHE B 1 46 ? 4.695 -17.719 6.855 1 50.22 46 PHE B CA 1
ATOM 1620 C C . PHE B 1 46 ? 5.395 -18.219 8.117 1 50.22 46 PHE B C 1
ATOM 1622 O O . PHE B 1 46 ? 6.23 -17.516 8.688 1 50.22 46 PHE B O 1
ATOM 1629 N N . THR B 1 47 ? 4.824 -19 8.641 1 57.19 47 THR B N 1
ATOM 1630 C CA . THR B 1 47 ? 5.371 -19.734 9.773 1 57.19 47 THR B CA 1
ATOM 1631 C C . THR B 1 47 ? 6.555 -20.594 9.336 1 57.19 47 THR B C 1
ATOM 1633 O O . THR B 1 47 ? 6.844 -20.703 8.141 1 57.19 47 THR B O 1
ATOM 1636 N N . VAL B 1 48 ? 7.371 -20.984 10.258 1 60.16 48 VAL B N 1
ATOM 1637 C CA . VAL B 1 48 ? 8.445 -21.969 10.109 1 60.16 48 VAL B CA 1
ATOM 1638 C C . VAL B 1 48 ? 8 -23.078 9.172 1 60.16 48 VAL B C 1
ATOM 1640 O O . VAL B 1 48 ? 8.781 -23.531 8.328 1 60.16 48 VAL B O 1
ATOM 1643 N N . ARG B 1 49 ? 6.816 -23.391 9.25 1 62.56 49 ARG B N 1
ATOM 1644 C CA . ARG B 1 49 ? 6.289 -24.484 8.445 1 62.56 49 ARG B CA 1
ATOM 1645 C C . ARG B 1 49 ? 6.281 -24.125 6.961 1 62.56 49 ARG B C 1
ATOM 1647 O O . ARG B 1 49 ? 6.598 -24.953 6.113 1 62.56 49 ARG B O 1
ATOM 1654 N N . GLU B 1 50 ? 6.152 -22.891 6.676 1 64.38 50 GLU B N 1
ATOM 1655 C CA . GLU B 1 50 ? 6.055 -22.469 5.277 1 64.38 50 GLU B CA 1
ATOM 1656 C C . GLU B 1 50 ? 7.426 -22.469 4.605 1 64.38 50 GLU B C 1
ATOM 1658 O O . GLU B 1 50 ? 7.547 -22.828 3.432 1 64.38 50 GLU B O 1
ATOM 1663 N N . ARG B 1 51 ? 8.312 -22.219 5.492 1 66.19 51 ARG B N 1
ATOM 1664 C CA . ARG B 1 51 ? 9.68 -22.266 4.992 1 66.19 51 ARG B CA 1
ATOM 1665 C C . ARG B 1 51 ? 10.086 -23.688 4.629 1 66.19 51 ARG B C 1
ATOM 1667 O O . ARG B 1 51 ? 10.758 -23.906 3.627 1 66.19 51 ARG B O 1
ATOM 1674 N N . GLN B 1 52 ? 9.742 -24.609 5.488 1 69.88 52 GLN B N 1
ATOM 1675 C CA . GLN B 1 52 ? 10.07 -26 5.242 1 69.88 52 GLN B CA 1
ATOM 1676 C C . GLN B 1 52 ? 9.398 -26.516 3.967 1 69.88 52 GLN B C 1
ATOM 1678 O O . GLN B 1 52 ? 9.992 -27.281 3.211 1 69.88 52 GLN B O 1
ATOM 1683 N N . VAL B 1 53 ? 8.242 -26.094 3.797 1 67.69 53 VAL B N 1
ATOM 1684 C CA . VAL B 1 53 ? 7.492 -26.516 2.6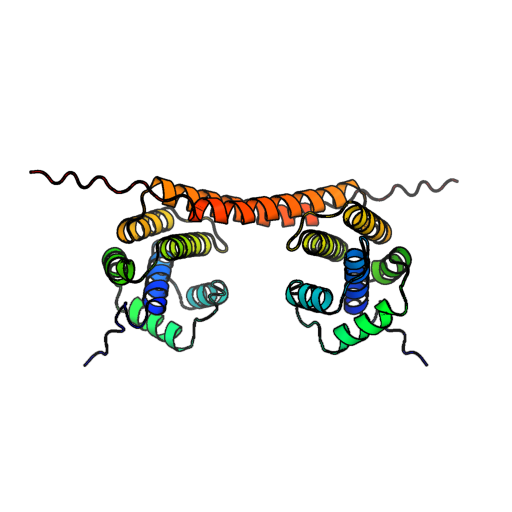15 1 67.69 53 VAL B CA 1
ATOM 1685 C C . VAL B 1 53 ? 8.203 -26.016 1.354 1 67.69 53 VAL B C 1
ATOM 1687 O O . VAL B 1 53 ? 8.312 -26.75 0.369 1 67.69 53 VAL B O 1
ATOM 1690 N N . PHE B 1 54 ? 8.727 -24.938 1.521 1 66.94 54 PHE B N 1
ATOM 1691 C CA . PHE B 1 54 ? 9.445 -24.359 0.399 1 66.94 54 PHE B CA 1
ATOM 1692 C C . PHE B 1 54 ? 10.648 -25.219 0.019 1 66.94 54 PHE B C 1
ATOM 1694 O O . PHE B 1 54 ? 10.859 -25.516 -1.159 1 66.94 54 PHE B O 1
ATOM 1701 N N . HIS B 1 55 ? 11.383 -25.516 1.052 1 68.62 55 HIS B N 1
ATOM 1702 C CA . HIS B 1 55 ? 12.578 -26.297 0.798 1 68.62 55 HIS B CA 1
ATOM 1703 C C . HIS B 1 55 ? 12.227 -27.641 0.166 1 68.62 55 HIS B C 1
ATOM 1705 O O . HIS B 1 55 ? 12.898 -28.094 -0.762 1 68.62 55 HIS B O 1
ATOM 1711 N N . ASP B 1 56 ? 11.172 -28.219 0.651 1 71 56 ASP B N 1
ATOM 1712 C CA . ASP B 1 56 ? 10.734 -29.516 0.12 1 71 56 ASP B CA 1
ATOM 1713 C C . ASP B 1 56 ? 10.281 -29.375 -1.334 1 71 56 ASP B C 1
ATOM 1715 O O . ASP B 1 56 ? 10.57 -30.25 -2.156 1 71 56 ASP B O 1
ATOM 1719 N N . ASP B 1 57 ? 9.672 -28.266 -1.654 1 70.5 57 ASP B N 1
ATOM 1720 C CA . ASP B 1 57 ? 9.117 -28.094 -2.992 1 70.5 57 ASP B CA 1
ATOM 1721 C C . ASP B 1 57 ? 10.211 -27.766 -4.004 1 70.5 57 ASP B C 1
ATOM 1723 O O . ASP B 1 57 ? 10.109 -28.109 -5.18 1 70.5 57 ASP B O 1
ATOM 1727 N N . LEU B 1 58 ? 11.195 -27.078 -3.551 1 66.12 58 LEU B N 1
ATOM 1728 C CA . LEU B 1 58 ? 12.336 -26.797 -4.418 1 66.12 58 LEU B CA 1
ATOM 1729 C C . LEU B 1 58 ? 12.992 -28.094 -4.895 1 66.12 58 LEU B C 1
ATOM 1731 O O . LEU B 1 58 ? 13.453 -28.172 -6.035 1 66.12 58 LEU B O 1
ATOM 1735 N N . GLU B 1 59 ? 12.984 -29 -3.996 1 67.31 59 GLU B N 1
ATOM 1736 C CA . GLU B 1 59 ? 13.617 -30.281 -4.32 1 67.31 59 GLU B CA 1
ATOM 1737 C C . GLU B 1 59 ? 12.68 -31.156 -5.141 1 67.31 59 GLU B C 1
ATOM 1739 O O . GLU B 1 59 ? 13.141 -32.031 -5.875 1 67.31 59 GLU B O 1
ATOM 1744 N N . ASN B 1 60 ? 11.414 -30.922 -4.941 1 72 60 ASN B N 1
ATOM 1745 C CA . ASN B 1 60 ? 10.391 -31.672 -5.652 1 72 60 ASN B CA 1
ATOM 1746 C C . ASN B 1 60 ? 9.391 -30.766 -6.348 1 72 60 ASN B C 1
ATOM 1748 O O . ASN B 1 60 ? 8.281 -30.547 -5.848 1 72 60 ASN B O 1
ATOM 1752 N N . PRO B 1 61 ? 9.844 -30.312 -7.438 1 68.56 61 PRO B N 1
ATOM 1753 C CA . PRO B 1 61 ? 8.969 -29.359 -8.117 1 68.56 61 PRO B CA 1
ATOM 1754 C C . PRO B 1 61 ? 7.586 -29.922 -8.414 1 68.56 61 PRO B C 1
ATOM 1756 O O . PRO B 1 61 ? 7.465 -31.109 -8.773 1 68.56 61 PRO B O 1
ATOM 1759 N N . LYS B 1 62 ? 6.605 -29.234 -8.039 1 78.88 62 LYS B N 1
ATOM 1760 C CA . LYS B 1 62 ? 5.23 -29.625 -8.344 1 78.88 62 LYS B CA 1
ATOM 1761 C C . LYS B 1 62 ? 4.734 -28.938 -9.617 1 78.88 62 LYS B C 1
ATOM 1763 O O . LYS B 1 62 ? 5.285 -27.906 -10.023 1 78.88 62 LYS B O 1
ATOM 1768 N N . ASN B 1 63 ? 3.832 -29.672 -10.25 1 90.44 63 ASN B N 1
ATOM 1769 C CA . ASN B 1 63 ? 3.178 -29.078 -11.406 1 90.44 63 ASN B CA 1
ATOM 1770 C C . ASN B 1 63 ? 2.203 -27.984 -10.984 1 90.44 63 ASN B C 1
ATOM 1772 O O . ASN B 1 63 ? 1.24 -28.234 -10.266 1 90.44 63 ASN B O 1
ATOM 1776 N N . PRO B 1 64 ? 2.494 -26.75 -11.359 1 94.38 64 PRO B N 1
ATOM 1777 C CA . PRO B 1 64 ? 1.679 -25.625 -10.906 1 94.38 64 PRO B CA 1
ATOM 1778 C C . PRO B 1 64 ? 0.202 -25.766 -11.266 1 94.38 64 PRO B C 1
ATOM 1780 O O . PRO B 1 64 ? -0.671 -25.375 -10.484 1 94.38 64 PRO B O 1
ATOM 1783 N N . GLU B 1 65 ? -0.106 -26.359 -12.43 1 96.25 65 GLU B N 1
ATOM 1784 C CA . GLU B 1 65 ? -1.496 -26.547 -12.836 1 96.25 65 GLU B CA 1
ATOM 1785 C C . GLU B 1 65 ? -2.213 -27.531 -11.914 1 96.25 65 GLU B C 1
ATOM 1787 O O . GLU B 1 65 ? -3.355 -27.297 -11.516 1 96.25 65 GLU B O 1
ATOM 1792 N N . ASP B 1 66 ? -1.491 -28.609 -11.641 1 94 66 ASP B N 1
ATOM 1793 C CA . ASP B 1 66 ? -2.072 -29.609 -10.75 1 94 66 ASP B CA 1
ATOM 1794 C C . ASP B 1 66 ? -2.334 -29.031 -9.367 1 94 66 ASP B C 1
ATOM 1796 O O . ASP B 1 66 ? -3.393 -29.25 -8.773 1 94 66 ASP B O 1
ATOM 1800 N N . LEU B 1 67 ? -1.348 -28.312 -8.891 1 92.44 67 LEU B N 1
ATOM 1801 C CA . LEU B 1 67 ? -1.49 -27.656 -7.598 1 92.44 67 LEU B CA 1
ATOM 1802 C C . LEU B 1 67 ? -2.701 -26.734 -7.586 1 92.44 67 LEU B C 1
ATOM 1804 O O . LEU B 1 67 ? -3.494 -26.75 -6.645 1 92.44 67 LEU B O 1
ATOM 1808 N N . ALA B 1 68 ? -2.848 -25.938 -8.594 1 96.31 68 ALA B N 1
ATOM 1809 C CA . ALA B 1 68 ? -3.938 -24.969 -8.703 1 96.31 68 ALA B CA 1
ATOM 1810 C C . ALA B 1 68 ? -5.289 -25.672 -8.766 1 96.31 68 ALA B C 1
ATOM 1812 O O . ALA B 1 68 ? -6.242 -25.266 -8.094 1 96.31 68 ALA B O 1
ATOM 1813 N N . ARG B 1 69 ? -5.375 -26.766 -9.539 1 95.19 69 ARG B N 1
ATOM 1814 C CA . ARG B 1 69 ? -6.621 -27.516 -9.672 1 95.19 69 ARG B CA 1
ATOM 1815 C C . ARG B 1 69 ? -7.023 -28.156 -8.344 1 95.19 69 ARG B C 1
ATOM 1817 O O . ARG B 1 69 ? -8.211 -28.234 -8.023 1 95.19 69 ARG B O 1
ATOM 1824 N N . GLU B 1 70 ? -6.031 -28.578 -7.625 1 92.38 70 GLU B N 1
ATOM 1825 C CA . GLU B 1 70 ? -6.289 -29.234 -6.348 1 92.38 70 GLU B CA 1
ATOM 1826 C C . GLU B 1 70 ? -6.836 -28.266 -5.316 1 92.38 70 GLU B C 1
ATOM 1828 O O . GLU B 1 70 ? -7.727 -28.609 -4.535 1 92.38 70 GLU B O 1
ATOM 1833 N N . VAL B 1 71 ? -6.352 -27.047 -5.332 1 93.88 71 VAL B N 1
ATOM 1834 C CA . VAL B 1 71 ? -6.73 -26.109 -4.281 1 93.88 71 VAL B CA 1
ATOM 1835 C C . VAL B 1 71 ? -7.957 -25.312 -4.715 1 93.88 71 VAL B C 1
ATOM 1837 O O . VAL B 1 71 ? -8.664 -24.75 -3.879 1 93.88 71 VAL B O 1
ATOM 1840 N N . SER B 1 72 ? -8.219 -25.266 -5.984 1 95.19 72 SER B N 1
ATOM 1841 C CA . SER B 1 72 ? -9.25 -24.438 -6.586 1 95.19 72 SER B CA 1
ATOM 1842 C C . SER B 1 72 ? -10.594 -24.641 -5.898 1 95.19 72 SER B C 1
ATOM 1844 O O . SER B 1 72 ? -11.273 -23.672 -5.547 1 95.19 72 SER B O 1
ATOM 1846 N N . PRO B 1 73 ? -11.016 -25.938 -5.594 1 94.62 73 PRO B N 1
ATOM 1847 C CA . PRO B 1 73 ? -12.336 -26.156 -5.008 1 94.62 73 PRO B CA 1
ATOM 1848 C C . PRO B 1 73 ? -12.461 -25.578 -3.598 1 94.62 73 PRO B C 1
ATOM 1850 O O . PRO B 1 73 ? -13.57 -25.391 -3.096 1 94.62 73 PRO B O 1
ATOM 1853 N N . TYR B 1 74 ? -11.398 -25.281 -3.033 1 93.31 74 TYR B N 1
ATOM 1854 C CA . TYR B 1 74 ? -11.414 -24.844 -1.643 1 93.31 74 TYR B CA 1
ATOM 1855 C C . TYR B 1 74 ? -11.25 -23.328 -1.547 1 93.31 74 TYR B C 1
ATOM 1857 O O . TYR B 1 74 ? -11.211 -22.781 -0.448 1 93.31 74 TYR B O 1
ATOM 1865 N N . LEU B 1 75 ? -11.148 -22.625 -2.646 1 92.75 75 LEU B N 1
ATOM 1866 C CA . LEU B 1 75 ? -11.031 -21.172 -2.693 1 92.75 75 LEU B CA 1
ATOM 1867 C C . LEU B 1 75 ? -12.281 -20.547 -3.305 1 92.75 75 LEU B C 1
ATOM 1869 O O . LEU B 1 75 ? -12.789 -21.031 -4.32 1 92.75 75 LEU B O 1
ATOM 1873 N N . SER B 1 76 ? -12.734 -19.531 -2.652 1 92.81 76 SER B N 1
ATOM 1874 C CA . SER B 1 76 ? -13.781 -18.719 -3.262 1 92.81 76 SER B CA 1
ATOM 1875 C C . SER B 1 76 ? -13.25 -17.922 -4.445 1 92.81 76 SER B C 1
ATOM 1877 O O . SER B 1 76 ? -12.039 -17.812 -4.633 1 92.81 76 SER B O 1
ATOM 1879 N N . GLU B 1 77 ? -14.125 -17.406 -5.242 1 92.94 77 GLU B N 1
ATOM 1880 C CA . GLU B 1 77 ? -13.711 -16.641 -6.41 1 92.94 77 GLU B CA 1
ATOM 1881 C C . GLU B 1 77 ? -12.867 -15.438 -6.008 1 92.94 77 GLU B C 1
ATOM 1883 O O . GLU B 1 77 ? -11.797 -15.211 -6.566 1 92.94 77 GLU B O 1
ATOM 1888 N N . PRO B 1 78 ? -13.273 -14.703 -4.969 1 93.69 78 PRO B N 1
ATOM 1889 C CA . PRO B 1 78 ? -12.422 -13.594 -4.527 1 93.69 78 PRO B CA 1
ATOM 1890 C C . PRO B 1 78 ? -11.039 -14.062 -4.066 1 93.69 78 PRO B C 1
ATOM 1892 O O . PRO B 1 78 ? -10.039 -13.383 -4.32 1 93.69 78 PRO B O 1
ATOM 1895 N N . GLU B 1 79 ? -11.023 -15.172 -3.477 1 92.94 79 GLU B N 1
ATOM 1896 C CA . GLU B 1 79 ? -9.75 -15.695 -2.998 1 92.94 79 GLU B CA 1
ATOM 1897 C C . GLU B 1 79 ? -8.836 -16.078 -4.16 1 92.94 79 GLU B C 1
ATOM 1899 O O . GLU B 1 79 ? -7.617 -15.883 -4.086 1 92.94 79 GLU B O 1
ATOM 1904 N N . LYS B 1 80 ? -9.406 -16.641 -5.16 1 95.31 80 LYS B N 1
ATOM 1905 C CA . LYS B 1 80 ? -8.648 -16.984 -6.359 1 95.31 80 LYS B CA 1
ATOM 1906 C C . LYS B 1 80 ? -8.055 -15.727 -7 1 95.31 80 LYS B C 1
ATOM 1908 O O . LYS B 1 80 ? -6.883 -15.719 -7.387 1 95.31 80 LYS B O 1
ATOM 1913 N N . MET B 1 81 ? -8.844 -14.703 -7.055 1 95.88 81 MET B N 1
ATOM 1914 C CA . MET B 1 81 ? -8.375 -13.445 -7.641 1 95.88 81 MET B CA 1
ATOM 1915 C C . MET B 1 81 ? -7.277 -12.82 -6.785 1 95.88 81 MET B C 1
ATOM 1917 O O . MET B 1 81 ? -6.309 -12.273 -7.312 1 95.88 81 MET B O 1
ATOM 1921 N N . MET B 1 82 ? -7.438 -12.914 -5.523 1 93.88 82 MET B N 1
ATOM 1922 C CA . MET B 1 82 ? -6.426 -12.398 -4.605 1 93.88 82 MET B CA 1
ATOM 1923 C C . MET B 1 82 ? -5.105 -13.141 -4.777 1 93.88 82 MET B C 1
ATOM 1925 O O . MET B 1 82 ? -4.035 -12.531 -4.719 1 93.88 82 MET B O 1
ATOM 1929 N N . LEU B 1 83 ? -5.203 -14.383 -4.914 1 92.88 83 LEU B N 1
ATOM 1930 C CA . LEU B 1 83 ? -4.004 -15.188 -5.129 1 92.88 83 LEU B CA 1
ATOM 1931 C C . LEU B 1 83 ? -3.291 -14.758 -6.406 1 92.88 83 LEU B C 1
ATOM 1933 O O . LEU B 1 83 ? -2.068 -14.602 -6.418 1 92.88 83 LEU B O 1
ATOM 1937 N N . VAL B 1 84 ? -4.031 -14.555 -7.461 1 95.88 84 VAL B N 1
ATOM 1938 C CA . VAL B 1 84 ? -3.461 -14.102 -8.727 1 95.88 84 VAL B CA 1
ATOM 1939 C C . VAL B 1 84 ? -2.816 -12.727 -8.539 1 95.88 84 VAL B C 1
ATOM 1941 O O . VAL B 1 84 ? -1.723 -12.477 -9.047 1 95.88 84 VAL B O 1
ATOM 1944 N N . ARG B 1 85 ? -3.48 -11.875 -7.848 1 95.44 85 ARG B N 1
ATOM 1945 C CA . ARG B 1 85 ? -2.918 -10.562 -7.531 1 95.44 85 ARG B CA 1
ATOM 1946 C C . ARG B 1 85 ? -1.57 -10.703 -6.832 1 95.44 85 ARG B C 1
ATOM 1948 O O . ARG B 1 85 ? -0.61 -10.008 -7.184 1 95.44 85 ARG B O 1
ATOM 1955 N N . LYS B 1 86 ? -1.537 -11.531 -5.867 1 91.06 86 LYS B N 1
ATOM 1956 C CA . LYS B 1 86 ? -0.3 -11.766 -5.125 1 91.06 86 LYS B CA 1
ATOM 1957 C C . LYS B 1 86 ? 0.809 -12.266 -6.047 1 91.06 86 LYS B C 1
ATOM 1959 O O . LYS B 1 86 ? 1.971 -11.883 -5.895 1 91.06 86 LYS B O 1
ATOM 1964 N N . MET B 1 87 ? 0.457 -13.086 -6.883 1 92.38 87 MET B N 1
ATOM 1965 C CA . MET B 1 87 ? 1.44 -13.633 -7.812 1 92.38 87 MET B CA 1
ATOM 1966 C C . MET B 1 87 ? 2.033 -12.539 -8.688 1 92.38 87 MET B C 1
ATOM 1968 O O . MET B 1 87 ? 3.25 -12.477 -8.875 1 92.38 87 MET B O 1
ATOM 1972 N N . PHE B 1 88 ? 1.191 -11.711 -9.211 1 93.81 88 PHE B N 1
ATOM 1973 C CA . PHE B 1 88 ? 1.695 -10.609 -10.023 1 93.81 88 PHE B CA 1
ATOM 1974 C C . PHE B 1 88 ? 2.568 -9.68 -9.195 1 93.81 88 PHE B C 1
ATOM 1976 O O . PHE B 1 88 ? 3.6 -9.195 -9.672 1 93.81 88 PHE B O 1
ATOM 1983 N N . LYS B 1 89 ? 2.092 -9.398 -8.016 1 90.88 89 LYS B N 1
ATOM 1984 C CA . LYS B 1 89 ? 2.891 -8.547 -7.141 1 90.88 89 LYS B CA 1
ATOM 1985 C C . LYS B 1 89 ? 4.277 -9.141 -6.906 1 90.88 89 LYS B C 1
ATOM 1987 O O . LYS B 1 89 ? 5.281 -8.422 -6.945 1 90.88 89 LYS B O 1
ATOM 1992 N N . LEU B 1 90 ? 4.316 -10.367 -6.691 1 86.31 90 LEU B N 1
ATOM 1993 C CA . LEU B 1 90 ? 5.574 -11.078 -6.484 1 86.31 90 LEU B CA 1
ATOM 1994 C C . LEU B 1 90 ? 6.469 -10.969 -7.711 1 86.31 90 LEU B C 1
ATOM 1996 O O . LEU B 1 90 ? 7.676 -10.75 -7.586 1 86.31 90 LEU B O 1
ATOM 2000 N N . ALA B 1 91 ? 5.906 -11.164 -8.828 1 86.75 91 ALA B N 1
ATOM 2001 C CA . ALA B 1 91 ? 6.652 -11.203 -10.078 1 86.75 91 ALA B CA 1
ATOM 2002 C C . ALA B 1 91 ? 7.207 -9.828 -10.43 1 86.75 91 ALA B C 1
ATOM 2004 O O . ALA B 1 91 ? 8.117 -9.703 -11.258 1 86.75 91 ALA B O 1
ATOM 2005 N N . THR B 1 92 ? 6.648 -8.82 -9.82 1 85 92 THR B N 1
ATOM 2006 C CA . THR B 1 92 ? 7.051 -7.465 -10.164 1 85 92 THR B CA 1
ATOM 2007 C C . THR B 1 92 ? 7.93 -6.867 -9.07 1 85 92 THR B C 1
ATOM 2009 O O . THR B 1 92 ? 8.336 -5.707 -9.156 1 85 92 THR B O 1
ATOM 2012 N N . LEU B 1 93 ? 8.117 -7.621 -8.062 1 73.06 93 LEU B N 1
ATOM 2013 C CA . LEU B 1 93 ? 8.93 -7.156 -6.941 1 73.06 93 LEU B CA 1
ATOM 2014 C C . LEU B 1 93 ? 10.367 -6.906 -7.375 1 73.06 93 LEU B C 1
ATOM 2016 O O . LEU B 1 93 ? 11.047 -7.82 -7.848 1 73.06 93 LEU B O 1
ATOM 2020 N N . ASP B 1 94 ? 10.859 -5.715 -7.273 1 67.12 94 ASP B N 1
ATOM 2021 C CA . ASP B 1 94 ? 12.242 -5.25 -7.383 1 67.12 94 ASP B CA 1
ATOM 2022 C C . ASP B 1 94 ? 12.766 -5.422 -8.805 1 67.12 94 ASP B C 1
ATOM 2024 O O . ASP B 1 94 ? 13.977 -5.395 -9.031 1 67.12 94 ASP B O 1
ATOM 2028 N N . LYS B 1 95 ? 11.914 -5.887 -9.703 1 72.19 95 LYS B N 1
ATOM 2029 C CA . LYS B 1 95 ? 12.391 -6.066 -11.07 1 72.19 95 LYS B CA 1
ATOM 2030 C C . LYS B 1 95 ? 11.242 -5.938 -12.07 1 72.19 95 LYS B C 1
ATOM 2032 O O . LYS B 1 95 ? 10.078 -5.816 -11.68 1 72.19 95 LYS B O 1
ATOM 2037 N N . GLU B 1 96 ? 11.695 -5.844 -13.289 1 83.88 96 GLU B N 1
ATOM 2038 C CA . GLU B 1 96 ? 10.719 -5.961 -14.367 1 83.88 96 GLU B CA 1
ATOM 2039 C C . GLU B 1 96 ? 10.188 -7.391 -14.477 1 83.88 96 GLU B C 1
ATOM 2041 O O . GLU B 1 96 ? 10.945 -8.352 -14.375 1 83.88 96 GLU B O 1
ATOM 2046 N N . ILE B 1 97 ? 8.992 -7.516 -14.578 1 87.81 97 ILE B N 1
ATOM 2047 C CA . ILE B 1 97 ? 8.352 -8.828 -14.656 1 87.81 97 ILE B CA 1
ATOM 2048 C C . ILE B 1 97 ? 8.797 -9.539 -15.93 1 87.81 97 ILE B C 1
ATOM 2050 O O . ILE B 1 97 ? 8.797 -8.953 -17.016 1 87.81 97 ILE B O 1
ATOM 2054 N N . ALA B 1 98 ? 9.242 -10.828 -15.75 1 90.81 98 ALA B N 1
ATOM 2055 C CA . ALA B 1 98 ? 9.656 -11.648 -16.891 1 90.81 98 ALA B CA 1
ATOM 2056 C C . ALA B 1 98 ? 8.453 -12.273 -17.578 1 90.81 98 ALA B C 1
ATOM 2058 O O . ALA B 1 98 ? 7.441 -12.57 -16.938 1 90.81 98 ALA B O 1
ATOM 2059 N N . GLN B 1 99 ? 8.594 -12.461 -18.844 1 94.06 99 GLN B N 1
ATOM 2060 C CA . GLN B 1 99 ? 7.516 -13.062 -19.625 1 94.06 99 GLN B CA 1
ATOM 2061 C C . GLN B 1 99 ? 7.164 -14.453 -19.094 1 94.06 99 GLN 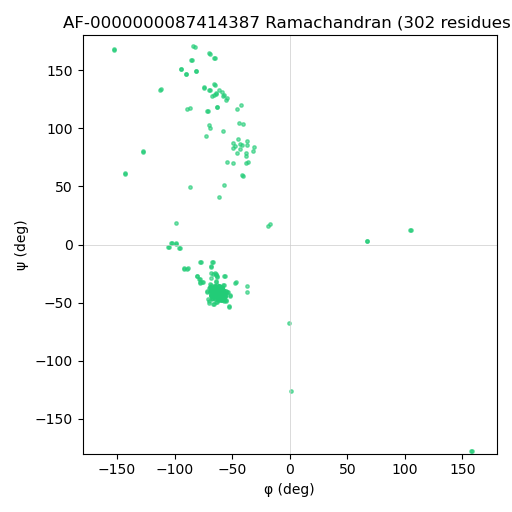B C 1
ATOM 2063 O O . GLN B 1 99 ? 6 -14.852 -19.109 1 94.06 99 GLN B O 1
ATOM 2068 N N . GLU B 1 100 ? 8.172 -15.188 -18.656 1 93.94 100 GLU B N 1
ATOM 2069 C CA . GLU B 1 100 ? 7.949 -16.531 -18.125 1 93.94 100 GLU B CA 1
ATOM 2070 C C . GLU B 1 100 ? 7.062 -16.469 -16.875 1 93.94 100 GLU B C 1
ATOM 2072 O O . GLU B 1 100 ? 6.23 -17.359 -16.672 1 93.94 100 GLU B O 1
ATOM 2077 N N . GLU B 1 101 ? 7.273 -15.422 -16.062 1 93.5 101 GLU B N 1
ATOM 2078 C CA . GLU B 1 101 ? 6.473 -15.258 -14.859 1 93.5 101 GLU B CA 1
ATOM 2079 C C . GLU B 1 101 ? 5.023 -14.914 -15.195 1 93.5 101 GLU B C 1
ATOM 2081 O O . GLU B 1 101 ? 4.094 -15.477 -14.609 1 93.5 101 GLU B O 1
ATOM 2086 N N . VAL B 1 102 ? 4.871 -14.094 -16.172 1 96 102 VAL B N 1
ATOM 2087 C CA . VAL B 1 102 ? 3.535 -13.727 -16.625 1 96 102 VAL B CA 1
ATOM 2088 C C . VAL B 1 102 ? 2.801 -14.969 -17.125 1 96 102 VAL B C 1
ATOM 2090 O O . VAL B 1 102 ? 1.66 -15.227 -16.734 1 96 102 VAL B O 1
ATOM 2093 N N . THR B 1 103 ? 3.455 -15.75 -17.922 1 96.69 103 THR B N 1
ATOM 2094 C CA . THR B 1 103 ? 2.881 -16.969 -18.469 1 96.69 103 THR B CA 1
ATOM 2095 C C . THR B 1 103 ? 2.477 -17.922 -17.359 1 96.69 103 THR B C 1
ATOM 2097 O O . THR B 1 103 ? 1.4 -18.531 -17.406 1 96.69 103 THR B O 1
ATOM 2100 N N . MET B 1 104 ? 3.336 -18 -16.375 1 96.25 104 MET B N 1
ATOM 2101 C CA . MET B 1 104 ? 3.066 -18.875 -15.234 1 96.25 104 MET B CA 1
ATOM 2102 C C . MET B 1 104 ? 1.82 -18.422 -14.484 1 96.25 104 MET B C 1
ATOM 2104 O O . MET B 1 104 ? 0.981 -19.25 -14.109 1 96.25 104 MET B O 1
ATOM 2108 N N . VAL B 1 105 ? 1.656 -17.156 -14.281 1 97.19 105 VAL B N 1
ATOM 2109 C CA . VAL B 1 105 ? 0.5 -16.625 -13.57 1 97.19 105 VAL B CA 1
ATOM 2110 C C . VAL B 1 105 ? -0.776 -16.938 -14.352 1 97.19 105 VAL B C 1
ATOM 2112 O O . VAL B 1 105 ? -1.779 -17.359 -13.773 1 97.19 105 VAL B O 1
ATOM 2115 N N . TYR B 1 106 ? -0.732 -16.766 -15.656 1 98.19 106 TYR B N 1
ATOM 2116 C CA . TYR B 1 106 ? -1.9 -17.062 -16.484 1 98.19 106 TYR B CA 1
ATOM 2117 C C . TYR B 1 106 ? -2.248 -18.547 -16.438 1 98.19 106 TYR B C 1
ATOM 2119 O O . TYR B 1 106 ? -3.422 -18.906 -16.344 1 98.19 106 TYR B O 1
ATOM 2127 N N . LEU B 1 107 ? -1.243 -19.391 -16.469 1 98 107 LEU B N 1
ATOM 2128 C CA . LEU B 1 107 ? -1.439 -20.844 -16.391 1 98 107 LEU B CA 1
ATOM 2129 C C . LEU B 1 107 ? -2.143 -21.219 -15.094 1 98 107 LEU B C 1
ATOM 2131 O O . LEU B 1 107 ? -3.129 -21.953 -15.109 1 98 107 LEU B O 1
ATOM 2135 N N . ILE B 1 108 ? -1.642 -20.672 -14.016 1 97.75 108 ILE B N 1
ATOM 2136 C CA . ILE B 1 108 ? -2.203 -20.969 -12.703 1 97.75 108 ILE B CA 1
ATOM 2137 C C . ILE B 1 108 ? -3.607 -20.375 -12.602 1 97.75 108 ILE B C 1
ATOM 2139 O O . ILE B 1 108 ? -4.535 -21.047 -12.133 1 97.75 108 ILE B O 1
ATOM 2143 N N . GLY B 1 109 ? -3.768 -19.125 -13.016 1 98 109 GLY B N 1
ATOM 2144 C CA . GLY B 1 109 ? -5.07 -18.484 -12.984 1 98 109 GLY B CA 1
ATOM 2145 C C . GLY B 1 109 ? -6.141 -19.266 -13.727 1 98 109 GLY B C 1
ATOM 2146 O O . GLY B 1 109 ? -7.25 -19.438 -13.219 1 98 109 GLY B O 1
ATOM 2147 N N . ARG B 1 110 ? -5.812 -19.812 -14.906 1 97.69 110 ARG B N 1
ATOM 2148 C CA . ARG B 1 110 ? -6.734 -20.625 -15.695 1 97.69 110 ARG B CA 1
ATOM 2149 C C . ARG B 1 110 ? -7.086 -21.906 -14.961 1 97.69 110 ARG B C 1
ATOM 2151 O O . ARG B 1 110 ? -8.258 -22.312 -14.914 1 97.69 110 ARG B O 1
ATOM 2158 N N . ALA B 1 111 ? -6.078 -22.484 -14.391 1 97.69 111 ALA B N 1
ATOM 2159 C CA . ALA B 1 111 ? -6.285 -23.734 -13.672 1 97.69 111 ALA B CA 1
ATOM 2160 C C . ALA B 1 111 ? -7.152 -23.531 -12.438 1 97.69 111 ALA B C 1
ATOM 2162 O O . ALA B 1 111 ? -7.836 -24.453 -11.984 1 97.69 111 ALA B O 1
ATOM 2163 N N . LEU B 1 112 ? -7.168 -22.328 -11.875 1 96.94 112 LEU B N 1
ATOM 2164 C CA . LEU B 1 112 ? -8.023 -21.969 -10.75 1 96.94 112 LEU B CA 1
ATOM 2165 C C . LEU B 1 112 ? -9.453 -21.734 -11.203 1 96.94 112 LEU B C 1
ATOM 2167 O O . LEU B 1 112 ? -10.367 -21.641 -10.375 1 96.94 112 LEU B O 1
ATOM 2171 N N . GLY B 1 113 ? -9.641 -21.578 -12.578 1 95.94 113 GLY B N 1
ATOM 2172 C CA . GLY B 1 113 ? -10.977 -21.406 -13.117 1 95.94 113 GLY B CA 1
ATOM 2173 C C . GLY B 1 113 ? -11.273 -19.984 -13.539 1 95.94 113 GLY B C 1
ATOM 2174 O O . GLY B 1 113 ? -12.43 -19.625 -13.789 1 95.94 113 GLY B O 1
ATOM 2175 N N . LEU B 1 114 ? -10.273 -19.156 -13.609 1 96.44 114 LEU B N 1
ATOM 2176 C CA . LEU B 1 114 ? -10.477 -17.781 -14.023 1 96.44 114 LEU B CA 1
ATOM 2177 C C . LEU B 1 114 ? -10.344 -17.641 -15.539 1 96.44 114 LEU B C 1
ATOM 2179 O O . LEU B 1 114 ? -9.562 -18.359 -16.156 1 96.44 114 LEU B O 1
ATOM 2183 N N . ILE B 1 115 ? -11.109 -16.734 -16.078 1 95.69 115 ILE B N 1
ATOM 2184 C CA . ILE B 1 115 ? -10.984 -16.469 -17.516 1 95.69 115 ILE B CA 1
ATOM 2185 C C . ILE B 1 115 ? -9.875 -15.445 -17.75 1 95.69 115 ILE B C 1
ATOM 2187 O O . ILE B 1 115 ? -9.531 -14.672 -16.859 1 95.69 115 ILE B O 1
ATOM 2191 N N . ASP B 1 116 ? -9.344 -15.398 -18.922 1 97.06 116 ASP B N 1
ATOM 2192 C CA . ASP B 1 116 ? -8.195 -14.57 -19.266 1 97.06 116 ASP B CA 1
ATOM 2193 C C . ASP B 1 116 ? -8.492 -13.094 -19.031 1 97.06 116 ASP B C 1
ATOM 2195 O O . ASP B 1 116 ? -7.613 -12.336 -18.625 1 97.06 116 ASP B O 1
ATOM 2199 N N . SER B 1 117 ? -9.672 -12.688 -19.391 1 96.12 117 SER B N 1
ATOM 2200 C CA . SER B 1 117 ? -10.016 -11.273 -19.25 1 96.12 117 SER B CA 1
ATOM 2201 C C . SER B 1 117 ? -9.906 -10.828 -17.797 1 96.12 117 SER B C 1
ATOM 2203 O O . SER B 1 117 ? -9.469 -9.711 -17.516 1 96.12 117 SER B O 1
ATOM 2205 N N . LYS B 1 118 ? -10.273 -11.68 -16.906 1 96.62 118 LYS B N 1
ATOM 2206 C CA . LYS B 1 118 ? -10.188 -11.359 -15.492 1 96.62 118 LYS B CA 1
ATOM 2207 C C . LYS B 1 118 ? -8.734 -11.344 -15.016 1 96.62 118 LYS B C 1
ATOM 2209 O O . LYS B 1 118 ? -8.336 -10.461 -14.258 1 96.62 118 LYS B O 1
ATOM 2214 N N . ILE B 1 119 ? -7.969 -12.25 -15.469 1 97.75 119 ILE B N 1
ATOM 2215 C CA . ILE B 1 119 ? -6.547 -12.281 -15.133 1 97.75 119 ILE B CA 1
ATOM 2216 C C . ILE B 1 119 ? -5.867 -11.016 -15.641 1 97.75 119 ILE B C 1
ATOM 2218 O O . ILE B 1 119 ? -5.078 -10.398 -14.93 1 97.75 119 ILE B O 1
ATOM 2222 N N . LYS B 1 120 ? -6.207 -10.688 -16.844 1 97.44 120 LYS B N 1
ATOM 2223 C CA . LYS B 1 120 ? -5.645 -9.484 -17.438 1 97.44 120 LYS B CA 1
ATOM 2224 C C . LYS B 1 120 ? -6.027 -8.242 -16.641 1 97.44 120 LYS B C 1
ATOM 2226 O O . LYS B 1 120 ? -5.219 -7.328 -16.484 1 97.44 120 LYS B O 1
ATOM 2231 N N . GLU B 1 121 ? -7.258 -8.18 -16.25 1 97 121 GLU B N 1
ATOM 2232 C CA . GLU B 1 121 ? -7.715 -7.07 -15.414 1 97 121 GLU B CA 1
ATOM 2233 C C . GLU B 1 121 ? -6.883 -6.957 -14.141 1 97 121 GLU B C 1
ATOM 2235 O O . GLU B 1 121 ? -6.488 -5.859 -13.742 1 97 121 GLU B O 1
ATOM 2240 N N . ILE B 1 122 ? -6.613 -8.023 -13.5 1 97.31 122 ILE B N 1
ATOM 2241 C CA . ILE B 1 122 ? -5.812 -8.055 -12.281 1 97.31 122 ILE B CA 1
ATOM 2242 C C . ILE B 1 122 ? -4.383 -7.625 -12.594 1 97.31 122 ILE B C 1
ATOM 2244 O O . ILE B 1 122 ? -3.801 -6.812 -11.867 1 97.31 122 ILE B O 1
ATOM 2248 N N . GLU B 1 123 ? -3.844 -8.164 -13.641 1 97 123 GLU B N 1
ATOM 2249 C CA . GLU B 1 123 ? -2.506 -7.793 -14.086 1 97 123 GLU B CA 1
ATOM 2250 C C . GLU B 1 123 ? -2.379 -6.281 -14.25 1 97 123 GLU B C 1
ATOM 2252 O O . GLU B 1 123 ? -1.446 -5.672 -13.727 1 97 123 GLU B O 1
ATOM 2257 N N . THR B 1 124 ? -3.295 -5.766 -15.008 1 96.94 124 THR B N 1
ATOM 2258 C CA . THR B 1 124 ? -3.293 -4.336 -15.297 1 96.94 124 THR B CA 1
ATOM 2259 C C . THR B 1 124 ? -3.371 -3.527 -14 1 96.94 124 THR B C 1
ATOM 2261 O O . THR B 1 124 ? -2.645 -2.547 -13.828 1 96.94 124 THR B O 1
ATOM 2264 N N . TRP B 1 125 ? -4.242 -3.93 -13.133 1 97.06 125 TRP B N 1
ATOM 2265 C CA . TRP B 1 125 ? -4.402 -3.26 -11.852 1 97.06 125 TRP B CA 1
ATOM 2266 C C . TRP B 1 125 ? -3.094 -3.273 -11.062 1 97.06 125 TRP B C 1
ATOM 2268 O O . TRP B 1 125 ? -2.674 -2.246 -10.523 1 97.06 125 TRP B O 1
ATOM 2278 N N . VAL B 1 126 ? -2.457 -4.391 -10.992 1 95.56 126 VAL B N 1
ATOM 2279 C CA . VAL B 1 126 ? -1.207 -4.52 -10.25 1 95.56 126 VAL B CA 1
ATOM 2280 C C . VAL B 1 126 ? -0.141 -3.625 -10.875 1 95.56 126 VAL B C 1
ATOM 2282 O O . VAL B 1 126 ? 0.568 -2.904 -10.172 1 95.56 126 VAL B O 1
ATOM 2285 N N . MET B 1 127 ? -0.04 -3.648 -12.219 1 94.81 127 MET B N 1
ATOM 2286 C CA . MET B 1 127 ? 0.958 -2.842 -12.914 1 94.81 127 MET B CA 1
ATOM 2287 C C . MET B 1 127 ? 0.713 -1.354 -12.688 1 94.81 127 MET B C 1
ATOM 2289 O O . MET B 1 127 ? 1.66 -0.58 -12.539 1 94.81 127 MET B O 1
ATOM 2293 N N . GLU B 1 128 ? -0.52 -0.958 -12.695 1 95.38 128 GLU B N 1
ATOM 2294 C CA . GLU B 1 128 ? -0.864 0.432 -12.406 1 95.38 128 GLU B CA 1
ATOM 2295 C C . GLU B 1 128 ? -0.412 0.836 -11.008 1 95.38 128 GLU B C 1
ATOM 2297 O O . GLU B 1 128 ? 0.084 1.947 -10.805 1 95.38 128 GLU B O 1
ATOM 2302 N N . GLY B 1 129 ? -0.71 -0.038 -10.07 1 94.62 129 GLY B N 1
ATOM 2303 C CA . GLY B 1 129 ? -0.275 0.229 -8.711 1 94.62 129 GLY B CA 1
ATOM 2304 C C . GLY B 1 129 ? 1.228 0.396 -8.586 1 94.62 129 GLY B C 1
ATOM 2305 O O . GLY B 1 129 ? 1.702 1.294 -7.887 1 94.62 129 GLY B O 1
ATOM 2306 N N . ILE B 1 130 ? 1.965 -0.354 -9.266 1 92.31 130 ILE B N 1
ATOM 2307 C CA . ILE B 1 130 ? 3.422 -0.283 -9.242 1 92.31 130 ILE B CA 1
ATOM 2308 C C . ILE B 1 130 ? 3.883 1.042 -9.844 1 92.31 130 ILE B C 1
ATOM 2310 O O . ILE B 1 130 ? 4.754 1.713 -9.289 1 92.31 130 ILE B O 1
ATOM 2314 N N . ASN B 1 131 ? 3.377 1.337 -11.008 1 93.12 131 ASN B N 1
ATOM 2315 C CA . ASN B 1 131 ? 3.719 2.598 -11.656 1 93.12 131 ASN B CA 1
ATOM 2316 C C . ASN B 1 131 ? 3.395 3.793 -10.766 1 93.12 131 ASN B C 1
ATOM 2318 O O . ASN B 1 131 ? 4.164 4.754 -10.703 1 93.12 131 ASN B O 1
ATOM 2322 N N . TRP B 1 132 ? 2.266 3.779 -10.172 1 94.38 132 TRP B N 1
ATOM 2323 C CA . TRP B 1 132 ? 1.843 4.824 -9.242 1 94.38 132 TRP B CA 1
ATOM 2324 C C . TRP B 1 132 ? 2.844 4.98 -8.102 1 94.38 132 TRP B C 1
ATOM 2326 O O . TRP B 1 132 ? 3.291 6.09 -7.809 1 94.38 132 TRP B O 1
ATOM 2336 N N . LEU B 1 133 ? 3.227 3.889 -7.512 1 92.62 133 LEU B N 1
ATOM 2337 C CA . LEU B 1 133 ? 4.18 3.904 -6.406 1 92.62 133 LEU B CA 1
ATOM 2338 C C . LEU B 1 133 ? 5.527 4.457 -6.855 1 92.62 133 LEU B C 1
ATOM 2340 O O . LEU B 1 133 ? 6.148 5.242 -6.137 1 92.62 133 LEU B O 1
ATOM 2344 N N . ALA B 1 134 ? 5.973 4.098 -7.984 1 90.81 134 ALA B N 1
ATOM 2345 C CA . ALA B 1 134 ? 7.266 4.52 -8.516 1 90.81 134 ALA B CA 1
ATOM 2346 C C . ALA B 1 134 ? 7.305 6.031 -8.734 1 90.81 134 ALA B C 1
ATOM 2348 O O . ALA B 1 134 ? 8.359 6.656 -8.609 1 90.81 134 ALA B O 1
ATOM 2349 N N . ARG B 1 135 ? 6.195 6.594 -9.047 1 94.69 135 ARG B N 1
ATOM 2350 C CA . ARG B 1 135 ? 6.117 8.023 -9.312 1 94.69 135 ARG B CA 1
ATOM 2351 C C . ARG B 1 135 ? 6.438 8.828 -8.055 1 94.69 135 ARG B C 1
ATOM 2353 O O . ARG B 1 135 ? 6.766 10.016 -8.141 1 94.69 135 ARG B O 1
ATOM 2360 N N . TRP B 1 136 ? 6.246 8.258 -6.902 1 94.06 136 TRP B N 1
ATOM 2361 C CA . TRP B 1 136 ? 6.551 8.945 -5.656 1 94.06 136 TRP B CA 1
ATOM 2362 C C . TRP B 1 136 ? 8.023 9.344 -5.602 1 94.06 136 TRP B C 1
ATOM 2364 O O . TRP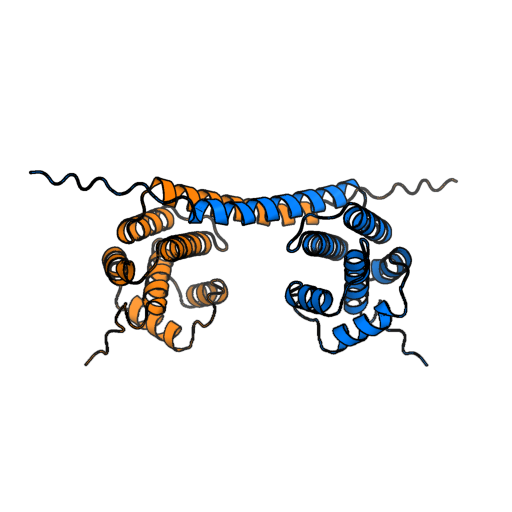 B 1 136 ? 8.352 10.438 -5.137 1 94.06 136 TRP B O 1
ATOM 2374 N N . GLU B 1 137 ? 8.906 8.508 -6.086 1 91.31 137 GLU B N 1
ATOM 2375 C CA . GLU B 1 137 ? 10.328 8.828 -6.102 1 91.31 137 GLU B CA 1
ATOM 2376 C C . GLU B 1 137 ? 10.602 10.102 -6.902 1 91.31 137 GLU B C 1
ATOM 2378 O O . GLU B 1 137 ? 11.461 10.898 -6.531 1 91.31 137 GLU B O 1
ATOM 2383 N N . ASN B 1 138 ? 9.875 10.219 -7.938 1 92.06 138 ASN B N 1
ATOM 2384 C CA . ASN B 1 138 ? 10.023 11.406 -8.766 1 92.06 138 ASN B CA 1
ATOM 2385 C C . ASN B 1 138 ? 9.523 12.656 -8.047 1 92.06 138 ASN B C 1
ATOM 2387 O O . ASN B 1 138 ? 10.109 13.727 -8.164 1 92.06 138 ASN B O 1
ATOM 2391 N N . ILE B 1 139 ? 8.469 12.523 -7.352 1 93.25 139 ILE B N 1
ATOM 2392 C CA . ILE B 1 139 ? 7.887 13.641 -6.613 1 93.25 139 ILE B CA 1
ATOM 2393 C C . ILE B 1 139 ? 8.867 14.117 -5.539 1 93.25 139 ILE B C 1
ATOM 2395 O O . ILE B 1 139 ? 9.086 15.32 -5.383 1 93.25 139 ILE B O 1
ATOM 2399 N N . VAL B 1 140 ? 9.477 13.188 -4.809 1 92.12 140 VAL B N 1
ATOM 2400 C CA . VAL B 1 140 ? 10.398 13.5 -3.725 1 92.12 140 VAL B CA 1
ATOM 2401 C C . VAL B 1 140 ? 11.68 14.109 -4.297 1 92.12 140 VAL B C 1
ATOM 2403 O O . VAL B 1 140 ? 12.25 15.031 -3.711 1 92.12 140 VAL B O 1
ATOM 2406 N N . ARG B 1 141 ? 12.133 13.688 -5.375 1 88.56 141 ARG B N 1
ATOM 2407 C CA . ARG B 1 141 ? 13.406 14.102 -5.961 1 88.56 141 ARG B CA 1
ATOM 2408 C C . ARG B 1 141 ? 13.289 15.492 -6.578 1 88.56 141 ARG B C 1
ATOM 2410 O O . ARG B 1 141 ? 14.273 16.234 -6.645 1 88.56 141 ARG B O 1
ATOM 2417 N N . THR B 1 142 ? 12.109 15.75 -7.074 1 81.69 142 THR B N 1
ATOM 2418 C CA . THR B 1 142 ? 11.953 17.047 -7.723 1 81.69 142 THR B CA 1
ATOM 2419 C C . THR B 1 142 ? 11.992 18.172 -6.699 1 81.69 142 THR B C 1
ATOM 2421 O O . THR B 1 142 ? 11.133 18.25 -5.824 1 81.69 142 THR B O 1
ATOM 2424 N N . VAL B 1 143 ? 13.172 18.891 -6.625 1 68 143 VAL B N 1
ATOM 2425 C CA . VAL B 1 143 ? 13.484 19.984 -5.699 1 68 143 VAL B CA 1
ATOM 2426 C C . VAL B 1 143 ? 12.617 21.188 -6.02 1 68 143 VAL B C 1
ATOM 2428 O O . VAL B 1 143 ? 12.375 21.5 -7.188 1 68 143 VAL B O 1
ATOM 2431 N N . GLN B 1 144 ? 11.969 21.641 -4.934 1 72.88 144 GLN B N 1
ATOM 2432 C CA . GLN B 1 144 ? 11.164 22.844 -5.098 1 72.88 144 GLN B CA 1
ATOM 2433 C C . GLN B 1 144 ? 12.047 24.047 -5.406 1 72.88 144 GLN B C 1
ATOM 2435 O O . GLN B 1 144 ? 13.195 24.125 -4.965 1 72.88 144 GLN B O 1
ATOM 2440 N N . PRO B 1 145 ? 11.539 24.906 -6.41 1 63.22 145 PRO B N 1
ATOM 2441 C CA . PRO B 1 145 ? 12.297 26.141 -6.672 1 63.22 145 PRO B CA 1
ATOM 2442 C C . PRO B 1 145 ? 12.508 26.984 -5.414 1 63.22 145 PRO B C 1
ATOM 2444 O O . PRO B 1 145 ? 11.672 26.953 -4.504 1 63.22 145 PRO B O 1
ATOM 2447 N N . LEU B 1 146 ? 13.672 27.359 -5.062 1 56 146 LEU B N 1
ATOM 2448 C CA . LEU B 1 146 ? 13.984 28.234 -3.934 1 56 146 LEU B CA 1
ATOM 2449 C C . LEU B 1 146 ? 13.055 29.438 -3.906 1 56 146 LEU B C 1
ATOM 2451 O O . LEU B 1 146 ? 12.688 29.969 -4.957 1 56 146 LEU B O 1
ATOM 2455 N N . LYS B 1 147 ? 12.305 29.562 -2.932 1 54.56 147 LYS B N 1
ATOM 2456 C CA . LYS B 1 147 ? 11.625 30.844 -2.713 1 54.56 147 LYS B CA 1
ATOM 2457 C C . LYS B 1 147 ? 12.555 32.031 -3 1 54.56 147 LYS B C 1
ATOM 2459 O O . LYS B 1 147 ? 13.688 32.062 -2.523 1 54.56 147 LYS B O 1
ATOM 2464 N N . ASN B 1 148 ? 12.344 32.625 -4.121 1 45.41 148 ASN B N 1
ATOM 2465 C CA . ASN B 1 148 ? 13.047 33.875 -4.277 1 45.41 148 ASN B CA 1
ATOM 2466 C C . ASN B 1 148 ? 12.891 34.781 -3.045 1 45.41 148 ASN B C 1
ATOM 2468 O O . ASN B 1 148 ? 11.781 35.188 -2.713 1 45.41 148 ASN B O 1
ATOM 2472 N N . LYS B 1 149 ? 13.586 34.688 -2.074 1 39.66 149 LYS B N 1
ATOM 2473 C CA . LYS B 1 149 ? 13.758 35.812 -1.154 1 39.66 149 LYS B CA 1
ATOM 2474 C C . LYS B 1 149 ? 14.016 37.125 -1.912 1 39.66 149 LYS B C 1
ATOM 2476 O O . LYS B 1 149 ? 15.094 37.281 -2.486 1 39.66 149 LYS B O 1
ATOM 2481 N N . LYS B 1 150 ? 13.055 37.781 -2.469 1 38.75 150 LYS B N 1
ATOM 2482 C CA . LYS B 1 150 ? 13.266 39.219 -2.713 1 38.75 150 LYS B CA 1
ATOM 2483 C C . LYS B 1 150 ? 13.773 39.906 -1.457 1 38.75 150 LYS B C 1
ATOM 2485 O O . LYS B 1 150 ? 13.047 40.031 -0.47 1 38.75 150 LYS B O 1
ATOM 2490 N N . VAL B 1 151 ? 14.992 39.688 -0.991 1 33.84 151 VAL B N 1
ATOM 2491 C CA . VAL B 1 151 ? 15.703 40.688 -0.218 1 33.84 151 VAL B CA 1
ATOM 2492 C C . VAL B 1 151 ? 15.414 42.094 -0.785 1 33.84 151 VAL B C 1
ATOM 2494 O O . VAL B 1 151 ? 15.719 42.375 -1.946 1 33.84 151 VAL B O 1
ATOM 2497 N N . SER B 1 152 ? 14.258 42.625 -0.454 1 34.12 152 SER B N 1
ATOM 2498 C CA . SER B 1 152 ? 14.25 44.062 -0.58 1 34.12 152 SER B CA 1
ATOM 2499 C C . SER B 1 152 ? 15.531 44.688 -0.027 1 34.12 152 SER B C 1
ATOM 2501 O O . SER B 1 152 ? 15.836 44.531 1.161 1 34.12 152 SER B O 1
ATOM 2503 N N . SER B 1 153 ? 16.578 44.812 -0.762 1 26.03 153 SER B N 1
ATOM 2504 C CA . SER B 1 153 ? 17.469 45.969 -0.562 1 26.03 153 SER B CA 1
ATOM 2505 C C . SER B 1 153 ? 16.703 47.281 -0.57 1 26.03 153 SER B C 1
ATOM 2507 O O . SER B 1 153 ? 15.773 47.469 -1.365 1 26.03 153 SER B O 1
#

InterPro domains:
  IPR007486 Inner membrane protein YebE [PF04391] (16-72)
  IPR029024 TerB-like [G3DSA:1.10.3680.10] (7-140)
  IPR029024 TerB-like [SSF158682] (13-142)

Sequence (306 aa):
MKEGTDAASHPKLYEIRLLICVAQADGYLDDEEMERIFRQVNLDIFTVRERQVFHDDLENPKNPEDLAREVSPYLSEPEKMMLVRKMFKLATLDKEIAQEEVTMVYLIGRALGLIDSKIKEIETWVMEGINWLARWENIVRTVQPLKNKKVSSMKEGTDAASHPKLYEIRLLICVAQADGYLDDEEMERIFRQVNLDIFTVRERQVFHDDLENPKNPEDLAREVSPYLSEPEKMMLVRKMFKLATLDKEIAQEEVTMVYLIGRALGLIDSKIKEIETWVMEGINWLARWENIVRTVQPLKNKKVSS

Solvent-accessible surface area (backbone atoms only — not comparable to full-atom values): 17488 Å² total; per-residue (Å²): 127,82,76,67,81,43,36,81,82,33,47,66,58,52,49,49,53,47,44,49,49,34,65,38,46,77,39,84,70,48,72,68,53,47,50,46,49,58,59,65,45,63,53,83,76,66,46,74,66,48,54,54,49,46,57,54,35,72,76,48,75,71,58,50,48,59,53,26,47,61,33,28,84,71,45,54,71,56,52,50,52,50,50,51,44,51,43,51,51,59,47,41,57,98,43,80,60,50,70,47,28,53,51,41,49,52,50,31,40,43,40,48,68,47,54,68,71,59,53,48,52,45,49,52,50,52,52,49,53,50,54,56,57,56,48,48,60,54,58,59,65,56,73,74,79,74,76,75,76,75,70,79,125,127,80,76,66,79,43,36,83,82,33,48,68,58,51,50,49,54,46,45,49,49,36,66,37,48,76,40,87,69,48,72,66,53,47,51,47,49,59,60,63,46,65,58,67,84,71,42,74,64,51,55,52,50,46,58,54,35,72,75,48,73,70,60,52,46,59,53,27,47,61,32,28,85,72,46,53,71,56,52,50,53,49,49,49,42,51,43,52,52,57,47,41,57,98,45,79,61,49,69,46,27,53,51,42,48,52,49,32,39,43,40,49,69,46,54,67,70,58,52,49,51,46,50,50,52,51,52,50,52,50,55,56,58,57,48,49,58,54,60,58,64,56,73,75,78,74,76,78,73,76,71,79,124

Secondary structure (DSSP, 8-state):
------TTT-HHHHHHHHHHHHHTTTSPPPHHHHHHHHHHS--TT--HHHHHHHHHHHHS---HHHHHHHHGGGS-HHHHHHHHHHHHHHHTTTSPPPHHHHHHHHHHHHHTT--HHHHHHHHHHHHHHHHHHHHHHHHHHSPPP--------/------TTT-HHHHHHHHHHHHHTTTSPPPHHHHHHHHHHS--TT--HHHHHHHHHHHHS---HHHHHHHHGGGS-HHHHHHHHHHHHHHHTTTSPPPHHHHHHHHHHHHHTT--HHHHHHHHHHHHHHHHHHHHHHHHHHSPPP--------

Foldseek 3Di:
DPPPCQLQNCVVLLLLLLLLCLVPQVHDQDPVNVVVLVVVCVVVDPDVVSVVSSVVCSVPPDDLLVSLLRNLVNDDPVRLLVSLLSSLLSQPPPHNRDPSSLVSSQSSSVSSPDDPVSSVVSNVVSVVVVVVVVCVVVVVPPDDDPDPPPPPD/DPPPCQLQNCVVLLLLLLLLCLVPQVHDQDPVNVVVLVVPLVVPDPDVVSVVSSVVCSVPPDDLLVSLLRNLVNDDPVRLLVSLLSSLLSQPPPHNRDPSSVVSSQSSSVSSPDDPVSSVVSNVVSVVVVVVVVCVVVVVPPDDDPPPPPPPD

Nearest PDB structures (foldseek):
  2h5n-assembly1_A  TM=5.889E-01  e=1.087E-01  Porphyromonas gingivalis
  2h5n-assembly1_B  TM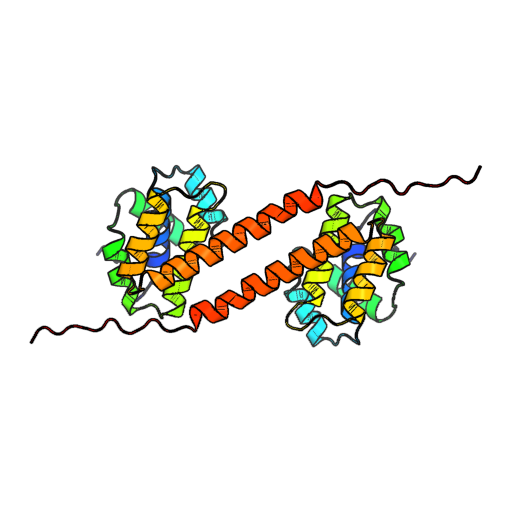=6.036E-01  e=1.604E-0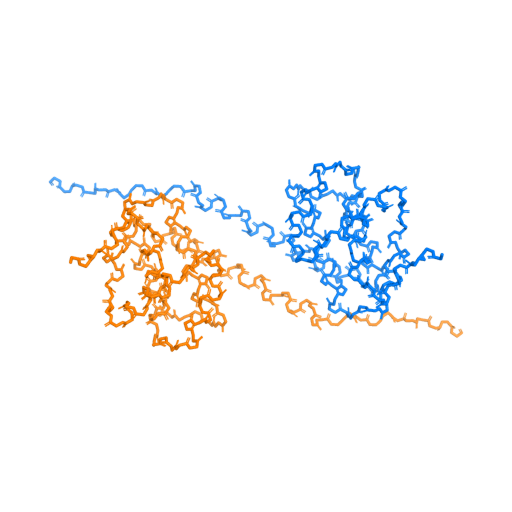1  Porphyromonas gingivalis
  5k53-assembly1_A  TM=2.479E-01  e=8.638E+00  Oscillatoria sp.
  2h5n-assembly1_A  TM=6.300E-01  e=1.018E-01  Porphyromonas gingivalis
  2h5n-assembly1_B  TM=6.399E-01  e=1.657E-01  Porphyromonas gingivalis

Organism: NCBI:txid267746

pLDDT: mean 80.12, std 17.68, range [26.03, 98.19]